Protein AF-A0A8J7YP37-F1 (afdb_monomer)

Structure (mmCIF, N/CA/C/O backbone):
data_AF-A0A8J7YP37-F1
#
_entry.id   AF-A0A8J7YP37-F1
#
loop_
_atom_site.group_PDB
_atom_site.id
_atom_site.type_symbol
_atom_site.label_atom_id
_atom_site.label_alt_id
_atom_site.label_comp_id
_atom_site.label_asym_id
_atom_site.label_entity_id
_atom_site.label_seq_id
_atom_site.pdbx_PDB_ins_code
_atom_site.Cartn_x
_atom_site.Cartn_y
_atom_site.Cartn_z
_atom_site.occupancy
_atom_site.B_iso_or_equiv
_atom_site.auth_seq_id
_atom_site.auth_comp_id
_atom_site.auth_asym_id
_atom_site.auth_atom_id
_atom_site.pdbx_PDB_model_num
ATOM 1 N N . MET A 1 1 ? -5.097 -38.355 -43.867 1.00 40.38 1 MET A N 1
ATOM 2 C CA . MET A 1 1 ? -4.083 -37.702 -43.015 1.00 40.38 1 MET A CA 1
ATOM 3 C C . MET A 1 1 ? -4.279 -36.206 -43.189 1.00 40.38 1 MET A C 1
ATOM 5 O O . MET A 1 1 ? -3.932 -35.726 -44.258 1.00 40.38 1 MET A O 1
ATOM 9 N N . PRO A 1 2 ? -4.957 -35.503 -42.269 1.00 38.12 2 PRO A N 1
ATOM 10 C CA . PRO A 1 2 ? -5.140 -34.066 -42.404 1.00 38.12 2 PRO A CA 1
ATOM 11 C C . PRO A 1 2 ? -3.909 -33.313 -41.881 1.00 38.12 2 PRO A C 1
ATOM 13 O O . PRO A 1 2 ? -3.323 -33.692 -40.864 1.00 38.12 2 PRO A O 1
ATOM 16 N N . GLU A 1 3 ? -3.530 -32.283 -42.634 1.00 42.56 3 GLU A N 1
ATOM 17 C CA . GLU A 1 3 ? -2.522 -31.267 -42.335 1.00 42.56 3 GLU A CA 1
ATOM 18 C C . GLU A 1 3 ? -2.688 -30.688 -40.927 1.00 42.56 3 GLU A C 1
ATOM 20 O O . GLU A 1 3 ? -3.779 -30.292 -40.516 1.00 42.56 3 GLU A O 1
ATOM 25 N N . LYS A 1 4 ? -1.572 -30.607 -40.196 1.00 43.44 4 LYS A N 1
ATOM 26 C CA . LYS A 1 4 ? -1.440 -29.744 -39.023 1.00 43.44 4 LYS A CA 1
ATOM 27 C C . LYS A 1 4 ? -1.516 -28.297 -39.508 1.00 43.44 4 LYS A C 1
ATOM 29 O O . LYS A 1 4 ? -0.536 -27.786 -40.038 1.00 43.44 4 LYS A O 1
ATOM 34 N N . SER A 1 5 ? -2.668 -27.663 -39.328 1.00 44.59 5 SER A N 1
ATOM 35 C CA . SER A 1 5 ? -2.806 -26.215 -39.435 1.00 44.59 5 SER A CA 1
ATOM 36 C C . SER A 1 5 ? -1.899 -25.549 -38.400 1.00 44.59 5 SER A C 1
ATOM 38 O O . SER A 1 5 ? -2.050 -25.792 -37.198 1.00 44.59 5 SER A O 1
ATOM 40 N N . GLU A 1 6 ? -0.962 -24.741 -38.889 1.00 43.62 6 GLU A N 1
ATOM 41 C CA . GLU A 1 6 ? -0.201 -23.746 -38.142 1.00 43.62 6 GLU A CA 1
ATOM 42 C C . GLU A 1 6 ? -1.158 -22.927 -37.272 1.00 43.62 6 GLU A C 1
ATOM 44 O O . GLU A 1 6 ? -1.958 -22.124 -37.747 1.00 43.62 6 GLU A O 1
ATOM 49 N N . VAL A 1 7 ? -1.114 -23.185 -35.968 1.00 45.78 7 VAL A N 1
ATOM 50 C CA . VAL A 1 7 ? -1.571 -22.216 -34.983 1.00 45.78 7 VAL A CA 1
ATOM 51 C C . VAL A 1 7 ? -0.427 -21.221 -34.889 1.00 45.78 7 VAL A C 1
ATOM 53 O O . VAL A 1 7 ? 0.568 -21.497 -34.219 1.00 45.78 7 VAL A O 1
ATOM 56 N N . ASP A 1 8 ? -0.554 -20.106 -35.606 1.00 39.69 8 ASP A N 1
ATOM 57 C CA . ASP A 1 8 ? 0.252 -18.903 -35.410 1.00 39.69 8 ASP A CA 1
ATOM 58 C C . ASP A 1 8 ? 0.070 -18.433 -33.961 1.00 39.69 8 ASP A C 1
ATOM 60 O O . ASP A 1 8 ? -0.761 -17.583 -33.630 1.00 39.69 8 ASP A O 1
ATOM 64 N N . ALA A 1 9 ? 0.834 -19.037 -33.053 1.00 43.50 9 ALA A N 1
ATOM 65 C CA . ALA A 1 9 ? 1.091 -18.478 -31.746 1.00 43.50 9 ALA A CA 1
ATOM 66 C C . ALA A 1 9 ? 1.890 -17.205 -32.007 1.00 43.50 9 ALA A C 1
ATOM 68 O O . ALA A 1 9 ? 3.092 -17.247 -32.259 1.00 43.50 9 ALA A O 1
ATOM 69 N N . ASN A 1 10 ? 1.182 -16.082 -32.024 1.00 46.03 10 ASN A N 1
ATOM 70 C CA . ASN A 1 10 ? 1.732 -14.744 -32.124 1.00 46.03 10 ASN A CA 1
ATOM 71 C C . ASN A 1 10 ? 2.693 -14.550 -30.933 1.00 46.03 10 ASN A C 1
ATOM 73 O O . ASN A 1 10 ? 2.280 -14.136 -29.851 1.00 46.03 10 ASN A O 1
ATOM 77 N N . MET A 1 11 ? 3.954 -14.970 -31.090 1.00 52.75 11 MET A N 1
ATOM 78 C CA . MET A 1 11 ? 5.014 -14.821 -30.099 1.00 52.75 11 MET A CA 1
ATOM 79 C C . MET A 1 11 ? 5.288 -13.328 -29.984 1.00 52.75 11 MET A C 1
ATOM 81 O O . MET A 1 11 ? 6.038 -12.747 -30.769 1.00 52.75 11 MET A O 1
ATOM 85 N N . THR A 1 12 ? 4.628 -12.682 -29.029 1.00 64.12 12 THR A N 1
ATOM 86 C CA . THR A 1 12 ? 4.884 -11.288 -28.698 1.00 64.12 12 THR A CA 1
ATOM 87 C C . THR A 1 12 ? 6.309 -11.200 -28.170 1.00 64.12 12 THR A C 1
ATOM 89 O O . THR A 1 12 ? 6.586 -11.556 -27.028 1.00 64.12 12 THR A O 1
ATOM 92 N N . VAL A 1 13 ? 7.234 -10.761 -29.025 1.00 79.19 13 VAL A N 1
ATOM 93 C CA . VAL A 1 13 ? 8.631 -10.555 -28.642 1.00 79.19 13 VAL A CA 1
ATOM 94 C C . VAL A 1 13 ? 8.679 -9.424 -27.618 1.00 79.19 13 VAL A C 1
ATOM 96 O O . VAL A 1 13 ? 8.460 -8.255 -27.946 1.00 79.19 13 VAL A O 1
ATOM 99 N N . VAL A 1 14 ? 8.948 -9.778 -26.364 1.00 85.88 14 VAL A N 1
ATOM 100 C CA . VAL A 1 14 ? 9.129 -8.824 -25.268 1.00 85.88 14 VAL A CA 1
ATOM 101 C C . VAL A 1 14 ? 10.469 -8.108 -25.469 1.00 85.88 14 VAL A C 1
ATOM 103 O O . VAL A 1 14 ? 11.480 -8.745 -25.750 1.00 85.88 14 VAL A O 1
ATOM 106 N N . LYS A 1 15 ? 10.503 -6.778 -25.342 1.00 90.50 15 LYS A N 1
ATOM 107 C CA . LYS A 1 15 ? 11.731 -5.966 -25.488 1.00 90.50 15 LYS A CA 1
ATOM 108 C C . LYS A 1 15 ? 12.161 -5.384 -24.137 1.00 90.50 15 LYS A C 1
ATOM 110 O O . LYS A 1 15 ? 11.285 -5.030 -23.346 1.00 90.50 15 LYS A O 1
ATOM 115 N N . CYS A 1 16 ? 13.467 -5.245 -23.858 1.00 90.75 16 CYS A N 1
ATOM 116 C CA . CYS A 1 16 ? 13.913 -4.494 -22.664 1.00 90.75 16 CYS A CA 1
ATOM 117 C C . CYS A 1 16 ? 13.532 -3.012 -22.836 1.00 90.75 16 CYS A C 1
ATOM 119 O O . CYS A 1 16 ? 13.822 -2.426 -23.878 1.00 90.75 16 CYS A O 1
ATOM 121 N N . PRO A 1 17 ? 12.943 -2.374 -21.815 1.00 91.00 17 PRO A N 1
ATOM 122 C CA . PRO A 1 17 ? 12.536 -0.969 -21.876 1.00 91.00 17 PRO A CA 1
ATOM 123 C C . PRO A 1 17 ? 13.714 0.022 -21.858 1.00 91.00 17 PRO A C 1
ATOM 125 O O . PRO A 1 17 ? 13.503 1.209 -22.066 1.00 91.00 17 PRO A O 1
ATOM 128 N N . SER A 1 18 ? 14.937 -0.446 -21.581 1.00 92.38 18 SER A N 1
ATOM 129 C CA . SER A 1 18 ? 16.150 0.385 -21.527 1.00 92.38 18 SER A CA 1
ATOM 130 C C . SER A 1 18 ? 16.962 0.351 -22.830 1.00 92.38 18 SER A C 1
ATOM 132 O O . SER A 1 18 ? 17.349 1.397 -23.335 1.00 92.38 18 SER A O 1
ATOM 134 N N . CYS A 1 19 ? 17.213 -0.839 -23.396 1.00 93.00 19 CYS A N 1
ATOM 135 C CA . CYS A 1 19 ? 18.061 -1.008 -24.590 1.00 93.00 19 CYS A CA 1
ATOM 136 C C . CYS A 1 19 ? 17.328 -1.559 -25.823 1.00 93.00 19 CYS A C 1
ATOM 138 O O . CYS A 1 19 ? 17.969 -1.824 -26.835 1.00 93.00 19 CYS A O 1
ATOM 140 N N . GLU A 1 20 ? 16.018 -1.799 -25.724 1.00 91.94 20 GLU A N 1
ATOM 141 C CA . GLU A 1 20 ? 15.153 -2.346 -26.784 1.00 91.94 20 GLU A CA 1
ATOM 142 C C . GLU A 1 20 ? 15.505 -3.753 -27.293 1.00 91.94 20 GLU A C 1
ATOM 144 O O . GLU A 1 20 ? 14.821 -4.279 -28.176 1.00 91.94 20 GLU A O 1
ATOM 149 N N . ALA A 1 21 ? 16.519 -4.402 -26.717 1.00 90.69 21 ALA A N 1
ATOM 150 C CA . ALA A 1 21 ? 16.927 -5.731 -27.136 1.00 90.69 21 ALA A CA 1
ATOM 151 C C . ALA A 1 21 ? 15.793 -6.758 -26.926 1.00 90.69 21 ALA A C 1
ATOM 153 O O . ALA A 1 21 ? 15.151 -6.751 -25.862 1.00 90.69 21 ALA A O 1
ATOM 154 N N . PRO A 1 22 ? 15.546 -7.650 -27.903 1.00 89.56 22 PRO A N 1
ATOM 155 C CA . PRO A 1 22 ? 14.525 -8.685 -27.794 1.00 89.56 22 PRO A CA 1
ATOM 156 C C . PRO A 1 22 ? 14.891 -9.682 -26.692 1.00 89.56 22 PRO A C 1
ATOM 158 O O . PRO A 1 22 ? 16.059 -10.014 -26.506 1.00 89.56 22 PRO A O 1
ATOM 161 N N . GLN A 1 23 ? 13.891 -10.139 -25.947 1.00 86.50 23 GLN A N 1
ATOM 162 C CA . GLN A 1 23 ? 14.033 -11.105 -24.863 1.00 86.50 23 GLN A CA 1
ATOM 163 C C . GLN A 1 23 ? 13.304 -12.388 -25.269 1.00 86.50 23 GLN A C 1
ATOM 165 O O . GLN A 1 23 ? 12.141 -12.339 -25.667 1.00 86.50 23 GLN A O 1
ATOM 170 N N . ASN A 1 24 ? 14.005 -13.520 -25.194 1.00 72.00 24 ASN A N 1
ATOM 171 C CA . ASN A 1 24 ? 13.504 -14.836 -25.613 1.00 72.00 24 ASN A CA 1
ATOM 172 C C . ASN A 1 24 ? 12.870 -15.634 -24.463 1.00 72.00 24 ASN A C 1
ATOM 174 O O . ASN A 1 24 ? 12.588 -16.819 -24.621 1.00 72.00 24 ASN A O 1
ATOM 178 N N . ASP A 1 25 ? 12.667 -15.000 -23.310 1.00 66.00 25 ASP A N 1
ATOM 179 C CA . ASP A 1 25 ? 12.259 -15.700 -22.098 1.00 66.00 25 ASP A CA 1
ATOM 180 C C . ASP A 1 25 ? 10.769 -16.061 -22.119 1.00 66.00 25 ASP A C 1
ATOM 182 O O . ASP A 1 25 ? 9.918 -15.241 -22.494 1.00 66.00 25 ASP A O 1
ATOM 186 N N . GLU A 1 26 ? 10.465 -17.278 -21.650 1.00 63.28 26 GLU A N 1
ATOM 187 C CA . GLU A 1 26 ? 9.102 -17.744 -21.384 1.00 63.28 26 GLU A CA 1
ATOM 188 C C . GLU A 1 26 ? 8.333 -16.711 -20.553 1.00 63.28 26 GLU A C 1
ATOM 190 O O . GLU A 1 26 ? 8.887 -16.025 -19.690 1.00 63.28 26 GLU A O 1
ATOM 195 N N . ILE A 1 27 ? 7.035 -16.558 -20.842 1.00 61.88 27 ILE A N 1
ATOM 196 C CA . ILE A 1 27 ? 6.262 -15.424 -20.322 1.00 61.88 27 ILE A CA 1
ATOM 197 C C . ILE A 1 27 ? 6.052 -15.491 -18.790 1.00 61.88 27 ILE A C 1
ATOM 199 O O . ILE A 1 27 ? 5.655 -14.502 -18.179 1.00 61.88 27 ILE A O 1
ATOM 203 N N . ASP A 1 28 ? 6.400 -16.621 -18.175 1.00 56.88 28 ASP A N 1
ATOM 204 C CA . ASP A 1 28 ? 5.963 -17.059 -16.848 1.00 56.88 28 ASP A CA 1
ATOM 205 C C . ASP A 1 28 ? 6.782 -16.511 -15.662 1.00 56.88 28 ASP A C 1
ATOM 207 O O . ASP A 1 28 ? 6.500 -16.832 -14.511 1.00 56.88 28 ASP A O 1
ATOM 211 N N . THR A 1 29 ? 7.805 -15.679 -15.903 1.00 61.22 29 THR A N 1
ATOM 212 C CA . THR A 1 29 ? 8.553 -15.021 -14.818 1.00 61.22 29 THR A CA 1
ATOM 213 C C . THR A 1 29 ? 8.117 -13.572 -14.605 1.00 61.22 29 THR A C 1
ATOM 215 O O . THR A 1 29 ? 8.193 -12.720 -15.497 1.00 61.22 29 THR A O 1
ATOM 218 N N . ASP A 1 30 ? 7.699 -13.301 -13.366 1.00 77.12 30 ASP A N 1
ATOM 219 C CA . ASP A 1 30 ? 7.267 -11.997 -12.855 1.00 77.12 30 ASP A CA 1
ATOM 220 C C . ASP A 1 30 ? 8.352 -10.915 -13.009 1.00 77.12 30 ASP A C 1
ATOM 222 O O . ASP A 1 30 ? 8.093 -9.807 -13.481 1.00 77.12 30 ASP A O 1
ATOM 226 N N . TRP A 1 31 ? 9.596 -11.244 -12.651 1.00 88.12 31 TRP A N 1
ATOM 227 C CA . TRP A 1 31 ? 10.747 -10.346 -12.749 1.00 88.12 31 TRP A CA 1
ATOM 228 C C . TRP A 1 31 ? 11.710 -10.825 -13.823 1.00 88.12 31 TRP A C 1
ATOM 230 O O . TRP A 1 31 ? 12.139 -11.978 -13.795 1.00 88.12 31 TRP A O 1
ATOM 240 N N . ARG A 1 32 ? 12.120 -9.918 -14.708 1.00 88.75 32 ARG A N 1
ATOM 241 C CA . ARG A 1 32 ? 13.054 -10.221 -15.792 1.00 88.75 32 ARG A CA 1
ATOM 242 C C . ARG A 1 32 ? 14.286 -9.355 -15.720 1.00 88.75 32 ARG A C 1
ATOM 244 O O . ARG A 1 32 ? 14.220 -8.210 -15.281 1.00 88.75 32 ARG A O 1
ATOM 251 N N . GLU A 1 33 ? 15.389 -9.902 -16.200 1.00 90.69 33 GLU A N 1
ATOM 252 C CA . GLU A 1 33 ? 16.646 -9.193 -16.362 1.00 90.69 33 GLU A CA 1
ATOM 253 C C . GLU A 1 33 ? 17.076 -9.271 -17.822 1.00 90.69 33 GLU A C 1
ATOM 255 O O . GLU A 1 33 ? 17.142 -10.349 -18.409 1.00 90.69 33 GLU A O 1
ATOM 260 N N . CYS A 1 34 ? 17.389 -8.125 -18.418 1.00 90.56 34 CYS A N 1
ATOM 261 C CA . CYS A 1 34 ? 17.900 -8.101 -19.777 1.00 90.56 34 CYS A CA 1
ATOM 262 C C . CYS A 1 34 ? 19.333 -8.631 -19.836 1.00 90.56 34 CYS A C 1
ATOM 264 O O . CYS A 1 34 ? 20.237 -8.030 -19.265 1.00 90.56 34 CYS A O 1
ATOM 266 N N . GLN A 1 35 ? 19.569 -9.662 -20.644 1.00 90.06 35 GLN A N 1
ATOM 267 C CA . GLN A 1 35 ? 20.904 -10.247 -20.839 1.00 90.06 35 GLN A CA 1
ATOM 268 C C . GLN A 1 35 ? 21.925 -9.295 -21.495 1.00 90.06 35 GLN A C 1
ATOM 270 O O . GLN A 1 35 ? 23.117 -9.579 -21.502 1.00 90.06 35 GLN A O 1
ATOM 275 N N . HIS A 1 36 ? 21.474 -8.175 -22.074 1.00 91.50 36 HIS A N 1
ATOM 276 C CA . HIS A 1 36 ? 22.351 -7.217 -22.755 1.00 91.50 36 HIS A CA 1
ATOM 277 C C . HIS A 1 36 ? 22.794 -6.052 -21.870 1.00 91.50 36 HIS A C 1
ATOM 279 O O . HIS A 1 36 ? 23.950 -5.648 -21.926 1.00 91.50 36 HIS A O 1
ATOM 285 N N . CYS A 1 37 ? 21.874 -5.465 -21.101 1.00 92.12 37 CYS A N 1
ATOM 286 C CA . CYS A 1 37 ? 22.157 -4.280 -20.284 1.00 92.12 37 CYS A CA 1
ATOM 287 C C . CYS A 1 37 ? 21.882 -4.482 -18.790 1.00 92.12 37 CYS A C 1
ATOM 289 O O . CYS A 1 37 ? 21.978 -3.522 -18.031 1.00 92.12 37 CYS A O 1
ATOM 291 N N . HIS A 1 38 ? 21.510 -5.698 -18.378 1.00 90.75 38 HIS A N 1
ATOM 292 C CA . HIS A 1 38 ? 21.194 -6.069 -16.996 1.00 90.75 38 HIS A CA 1
ATOM 293 C C . HIS A 1 38 ? 20.061 -5.231 -16.367 1.00 90.75 38 HIS A C 1
ATOM 295 O O . HIS A 1 38 ? 19.931 -5.137 -15.148 1.00 90.75 38 HIS A O 1
ATOM 301 N N . CYS A 1 39 ? 19.208 -4.620 -17.209 1.00 91.88 39 CYS A N 1
ATOM 302 C CA . CYS A 1 39 ? 18.004 -3.902 -16.784 1.00 91.88 39 CYS A CA 1
ATOM 303 C C . CYS A 1 39 ? 17.041 -4.894 -16.117 1.00 91.88 39 CYS A C 1
ATOM 305 O O . CYS A 1 39 ? 16.679 -5.885 -16.750 1.00 91.88 39 CYS A O 1
ATOM 307 N N . VAL A 1 40 ? 16.591 -4.633 -14.885 1.00 92.38 40 VAL A N 1
ATOM 308 C CA . VAL A 1 40 ? 15.471 -5.384 -14.298 1.00 92.38 40 VAL A CA 1
ATOM 309 C C . VAL A 1 40 ? 14.163 -4.732 -14.736 1.00 92.38 40 VAL A C 1
ATOM 311 O O . VAL A 1 40 ? 14.002 -3.514 -14.635 1.00 92.38 40 VAL A O 1
ATOM 314 N N . PHE A 1 41 ? 13.229 -5.525 -15.250 1.00 92.19 41 PHE A N 1
ATOM 315 C CA . PHE A 1 41 ? 11.941 -5.048 -15.744 1.00 92.19 41 PHE A CA 1
ATOM 316 C C . PHE A 1 41 ? 10.830 -6.081 -15.515 1.00 92.19 41 PHE A C 1
ATOM 318 O O . PHE A 1 41 ? 11.088 -7.250 -15.228 1.00 92.19 41 PHE A O 1
ATOM 325 N N . ILE A 1 42 ? 9.583 -5.630 -15.630 1.00 89.81 42 ILE A N 1
ATOM 326 C CA . ILE A 1 42 ? 8.376 -6.460 -15.525 1.00 89.81 42 ILE A CA 1
ATOM 327 C C . ILE A 1 42 ? 7.581 -6.315 -16.822 1.00 89.81 42 ILE A C 1
ATOM 329 O O . ILE A 1 42 ? 7.529 -5.224 -17.394 1.00 89.81 42 ILE A O 1
ATOM 333 N N . TYR A 1 43 ? 6.958 -7.401 -17.278 1.00 87.19 43 TYR A N 1
ATOM 334 C CA . TYR A 1 43 ? 5.967 -7.357 -18.349 1.00 87.19 43 TYR A CA 1
ATOM 335 C C . TYR A 1 43 ? 4.561 -7.320 -17.746 1.00 87.19 43 TYR A C 1
ATOM 337 O O . TYR A 1 43 ? 4.157 -8.245 -17.049 1.00 87.19 43 TYR A O 1
ATOM 345 N N . ASP A 1 44 ? 3.810 -6.254 -18.009 1.00 79.38 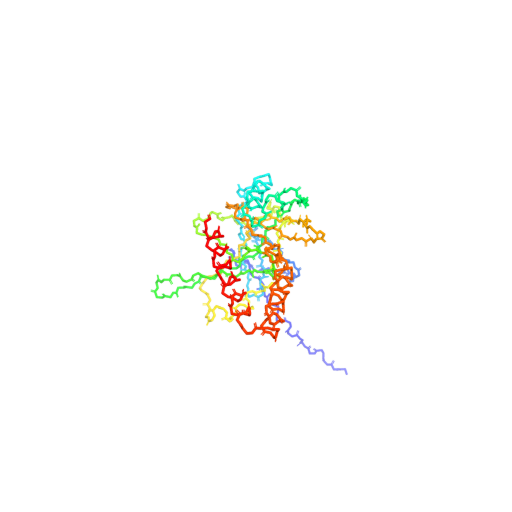44 ASP A N 1
ATOM 346 C CA . ASP A 1 44 ? 2.492 -6.018 -17.399 1.00 79.38 44 ASP A CA 1
ATOM 347 C C . ASP A 1 44 ? 1.310 -6.317 -18.342 1.00 79.38 44 ASP A C 1
ATOM 349 O O . ASP A 1 44 ? 0.211 -5.781 -18.190 1.00 79.38 44 ASP A O 1
ATOM 353 N N . GLY A 1 45 ? 1.543 -7.137 -19.370 1.00 78.38 45 GLY A N 1
ATOM 354 C CA . GLY A 1 45 ? 0.547 -7.496 -20.385 1.00 78.38 45 GLY A CA 1
ATOM 355 C C . GLY A 1 45 ? 0.354 -6.452 -21.489 1.00 78.38 45 GLY A C 1
ATOM 356 O O . GLY A 1 45 ? -0.109 -6.797 -22.571 1.00 78.38 45 GLY A O 1
ATOM 357 N N . VAL A 1 46 ? 0.729 -5.191 -21.260 1.00 79.69 46 VAL A N 1
ATOM 358 C CA . VAL A 1 46 ? 0.682 -4.131 -22.284 1.00 79.69 46 VAL A CA 1
ATOM 359 C C . VAL A 1 46 ? 2.091 -3.806 -22.782 1.00 79.69 46 VAL A C 1
ATOM 361 O O . VAL A 1 46 ? 2.275 -3.439 -23.937 1.00 79.69 46 VAL A O 1
ATOM 364 N N . GLY A 1 47 ? 3.108 -3.930 -21.930 1.00 84.38 47 GLY A N 1
ATOM 365 C CA . GLY A 1 47 ? 4.500 -3.764 -22.331 1.00 84.38 47 GLY A CA 1
ATOM 366 C C . GLY A 1 47 ? 5.478 -4.025 -21.194 1.00 84.38 47 GLY A C 1
ATOM 367 O O . GLY A 1 47 ? 5.092 -4.368 -20.078 1.00 84.38 47 GLY A O 1
ATOM 368 N N . SER A 1 48 ? 6.761 -3.850 -21.490 1.00 88.62 48 SER A N 1
ATOM 369 C CA . SER A 1 48 ? 7.818 -3.921 -20.485 1.00 88.62 48 SER A CA 1
ATOM 370 C C . SER A 1 48 ? 7.967 -2.582 -19.769 1.00 88.62 48 SER A C 1
ATOM 372 O O . SER A 1 48 ? 8.030 -1.537 -20.417 1.00 88.62 48 SER A O 1
ATOM 374 N N . VAL A 1 49 ? 8.075 -2.603 -18.443 1.00 90.50 49 VAL A N 1
ATOM 375 C CA . VAL A 1 49 ? 8.274 -1.406 -17.613 1.00 90.50 49 VAL A CA 1
ATOM 376 C C . VAL A 1 49 ? 9.417 -1.622 -16.629 1.00 90.50 49 VAL A C 1
ATOM 378 O O . VAL A 1 49 ? 9.566 -2.712 -16.081 1.00 90.50 49 VAL A O 1
ATOM 381 N N . ILE A 1 50 ? 10.222 -0.581 -16.392 1.00 93.25 50 ILE A N 1
ATOM 382 C CA . ILE A 1 50 ? 11.227 -0.592 -15.321 1.00 93.25 50 ILE A CA 1
ATOM 383 C C . ILE A 1 50 ? 10.499 -0.289 -14.005 1.00 93.25 50 ILE A C 1
ATOM 385 O O . ILE A 1 50 ? 9.908 0.789 -13.881 1.00 93.25 50 ILE A O 1
ATOM 389 N N . PRO A 1 51 ? 10.495 -1.216 -13.036 1.00 93.88 51 PRO A N 1
ATOM 390 C CA . PRO A 1 51 ? 9.915 -0.967 -11.732 1.00 93.88 51 PRO A CA 1
ATOM 391 C C . PRO A 1 51 ? 10.829 -0.079 -10.887 1.00 93.88 51 PRO A C 1
ATOM 393 O O . PRO A 1 51 ? 12.046 -0.268 -10.820 1.00 93.88 51 PRO A O 1
ATOM 396 N N . TYR A 1 52 ? 10.212 0.865 -10.191 1.00 94.38 52 TYR A N 1
ATOM 397 C CA . TYR A 1 52 ? 10.856 1.714 -9.198 1.00 94.38 52 TYR A CA 1
ATOM 398 C C . TYR A 1 52 ? 10.302 1.407 -7.817 1.00 94.38 52 TYR A C 1
ATOM 400 O O . TYR A 1 52 ? 9.208 0.866 -7.688 1.00 94.38 52 TYR A O 1
ATOM 408 N N . TYR A 1 53 ? 11.018 1.788 -6.771 1.00 94.25 53 TYR A N 1
ATOM 409 C CA . TYR A 1 53 ? 10.532 1.709 -5.405 1.00 94.25 53 TYR A CA 1
ATOM 410 C C . TYR A 1 53 ? 10.927 2.947 -4.611 1.00 94.25 53 TYR A C 1
ATOM 412 O O . TYR A 1 53 ? 11.897 3.642 -4.928 1.00 94.25 53 TYR A O 1
ATOM 420 N N . LYS A 1 54 ? 10.141 3.228 -3.574 1.00 92.75 54 LYS A N 1
ATOM 421 C CA . LYS A 1 54 ? 10.453 4.249 -2.575 1.00 92.75 54 LYS A CA 1
ATOM 422 C C . LYS A 1 54 ? 10.995 3.559 -1.332 1.00 92.75 54 LYS A C 1
ATOM 424 O O . LYS A 1 54 ? 10.417 2.580 -0.881 1.00 92.75 54 LYS A O 1
ATOM 429 N N . GLU A 1 55 ? 12.099 4.034 -0.777 1.00 92.25 55 GLU A N 1
ATOM 430 C CA . GLU A 1 55 ? 12.647 3.436 0.443 1.00 92.25 55 GLU A CA 1
ATOM 431 C C . GLU A 1 55 ? 11.729 3.664 1.647 1.00 92.25 55 GLU A C 1
ATOM 433 O O . GLU A 1 55 ? 11.055 4.693 1.747 1.00 92.25 55 GLU A O 1
ATOM 438 N N . ALA A 1 56 ? 11.691 2.685 2.553 1.00 92.69 56 ALA A N 1
ATOM 439 C CA . ALA A 1 56 ? 11.040 2.859 3.842 1.00 92.69 56 ALA A CA 1
ATOM 440 C C . ALA A 1 56 ? 11.856 3.871 4.657 1.00 92.69 56 ALA A C 1
ATOM 442 O O . ALA A 1 56 ? 13.039 3.656 4.910 1.00 92.69 56 ALA A O 1
ATOM 443 N N . GLY A 1 57 ? 11.229 4.985 5.031 1.00 92.06 57 GLY A N 1
ATOM 444 C CA . GLY A 1 57 ? 11.844 6.013 5.871 1.00 92.06 57 GLY A CA 1
ATOM 445 C C . GLY A 1 57 ? 11.719 5.722 7.366 1.00 92.06 57 GLY A C 1
ATOM 446 O O . GLY A 1 57 ? 12.398 6.357 8.164 1.00 92.06 57 GLY A O 1
ATOM 447 N N . LEU A 1 58 ? 10.852 4.777 7.740 1.00 94.50 58 LEU A N 1
ATOM 448 C CA . LEU A 1 58 ? 10.560 4.411 9.122 1.00 94.50 58 LEU A CA 1
ATOM 449 C C . LEU A 1 58 ? 11.008 2.989 9.438 1.00 94.50 58 LEU A C 1
ATOM 451 O O . LEU A 1 58 ? 10.764 2.064 8.655 1.00 94.50 58 LEU A O 1
ATOM 455 N N . SER A 1 59 ? 11.588 2.820 10.625 1.00 96.75 59 SER A N 1
ATOM 456 C CA . SER A 1 59 ? 11.861 1.505 11.200 1.00 96.75 59 SER A CA 1
ATOM 457 C C . SER A 1 59 ? 10.575 0.821 11.692 1.00 96.75 59 SER A C 1
ATOM 459 O O . SER A 1 59 ? 9.519 1.449 11.803 1.00 96.75 59 SER A O 1
ATOM 461 N N . GLU A 1 60 ? 10.664 -0.475 12.009 1.00 96.06 60 GLU A N 1
ATOM 462 C CA . GLU A 1 60 ? 9.566 -1.216 12.649 1.00 96.06 60 GLU A CA 1
ATOM 463 C C . GLU A 1 60 ? 9.161 -0.566 13.986 1.00 96.06 60 GLU A C 1
ATOM 465 O O . GLU A 1 60 ? 7.975 -0.413 14.270 1.00 96.06 60 GLU A O 1
ATOM 470 N N . GLU A 1 61 ? 10.134 -0.106 14.778 1.00 95.62 61 GLU A N 1
ATOM 471 C CA . GLU A 1 61 ? 9.898 0.550 16.070 1.00 95.62 61 GLU A CA 1
ATOM 472 C C . GLU A 1 61 ? 9.159 1.887 15.908 1.00 95.62 61 GLU A C 1
ATOM 474 O O . GLU A 1 61 ? 8.186 2.155 16.621 1.00 95.62 61 GLU A O 1
ATOM 479 N N . ASP A 1 62 ? 9.561 2.699 14.926 1.00 96.50 62 ASP A N 1
ATOM 480 C CA . ASP A 1 62 ? 8.901 3.973 14.625 1.00 96.50 62 ASP A CA 1
ATOM 481 C C . ASP A 1 62 ? 7.461 3.756 14.150 1.00 96.50 62 ASP A C 1
ATOM 483 O O . ASP A 1 62 ? 6.540 4.464 14.567 1.00 96.50 62 ASP A O 1
ATOM 487 N N . ALA A 1 63 ? 7.247 2.746 13.303 1.00 95.62 63 ALA A N 1
ATOM 488 C CA . ALA A 1 63 ? 5.922 2.394 12.812 1.00 95.62 63 ALA A CA 1
ATOM 489 C C . ALA A 1 63 ? 5.015 1.880 13.944 1.00 95.62 63 ALA A C 1
ATOM 491 O O . ALA A 1 63 ? 3.849 2.277 14.021 1.00 95.62 63 ALA A O 1
ATOM 492 N N . MET A 1 64 ? 5.543 1.072 14.871 1.00 94.31 64 MET A N 1
ATOM 493 C CA . MET A 1 64 ? 4.818 0.658 16.078 1.00 94.31 64 MET A CA 1
ATOM 494 C C . MET A 1 64 ? 4.465 1.850 16.973 1.00 94.31 64 MET A C 1
ATOM 496 O O . MET A 1 64 ? 3.332 1.955 17.450 1.00 94.31 64 MET A O 1
ATOM 500 N N . SER A 1 65 ? 5.395 2.786 17.167 1.00 93.69 65 SER A N 1
ATOM 501 C CA . SER A 1 65 ? 5.146 4.018 17.923 1.00 93.69 65 SER A CA 1
ATOM 502 C C . SER A 1 65 ? 4.018 4.847 17.296 1.00 93.69 65 SER A C 1
ATOM 504 O O . SER A 1 65 ? 3.084 5.262 17.992 1.00 93.69 65 SER A O 1
ATOM 506 N N . ALA A 1 66 ? 4.023 5.001 15.967 1.00 93.75 66 ALA A N 1
ATOM 507 C CA . ALA A 1 66 ? 2.957 5.681 15.235 1.00 93.75 66 ALA A CA 1
ATOM 508 C C . ALA A 1 66 ? 1.586 5.018 15.461 1.00 93.75 66 ALA A C 1
ATOM 510 O O . ALA A 1 66 ? 0.590 5.715 15.676 1.00 93.75 66 ALA A O 1
ATOM 511 N N . ILE A 1 67 ? 1.527 3.680 15.492 1.00 91.94 67 ILE A N 1
ATOM 512 C CA . ILE A 1 67 ? 0.296 2.940 15.803 1.00 91.94 67 ILE A CA 1
ATOM 513 C C . ILE A 1 67 ? -0.184 3.236 17.226 1.00 91.94 67 ILE A C 1
ATOM 515 O O . ILE A 1 67 ? -1.379 3.456 17.414 1.00 91.94 67 ILE A O 1
ATOM 519 N N . HIS A 1 68 ? 0.698 3.287 18.226 1.00 89.62 68 HIS A N 1
ATOM 520 C CA . HIS A 1 68 ? 0.305 3.612 19.603 1.00 89.62 68 HIS A CA 1
ATOM 521 C C . HIS A 1 68 ? -0.255 5.035 19.741 1.00 89.62 68 HIS A C 1
ATOM 523 O O . HIS A 1 68 ? -1.254 5.250 20.443 1.00 89.62 68 HIS A O 1
ATOM 529 N N . VAL A 1 69 ? 0.348 6.003 19.045 1.00 89.62 69 VAL A N 1
ATOM 530 C CA . VAL A 1 69 ? -0.150 7.386 18.989 1.00 89.62 69 VAL A CA 1
ATOM 531 C C . VAL A 1 69 ? -1.530 7.426 18.334 1.00 89.62 69 VAL A C 1
ATOM 533 O O . VAL A 1 69 ? -2.465 7.995 18.900 1.00 89.62 69 VAL A O 1
ATOM 536 N N . TRP A 1 70 ? -1.685 6.765 17.185 1.00 88.75 70 TRP A N 1
ATOM 537 C CA . TRP A 1 70 ? -2.968 6.646 16.495 1.00 88.75 70 TRP A CA 1
ATOM 538 C C . TRP A 1 70 ? -4.034 5.987 17.383 1.00 88.75 70 TRP A C 1
ATOM 540 O O . TRP A 1 70 ? -5.109 6.554 17.571 1.00 88.75 70 TRP A O 1
ATOM 550 N N . ALA A 1 71 ? -3.715 4.850 18.004 1.00 85.38 71 ALA A N 1
ATOM 551 C CA . ALA A 1 71 ? -4.597 4.085 18.885 1.00 85.38 71 ALA A CA 1
ATOM 552 C C . ALA A 1 71 ? -5.112 4.916 20.071 1.00 85.38 71 ALA A C 1
ATOM 554 O O . ALA A 1 71 ? -6.273 4.794 20.468 1.00 85.38 71 ALA A O 1
ATOM 555 N N . SER A 1 72 ? -4.270 5.799 20.611 1.00 82.38 72 SER A N 1
ATOM 556 C CA . SER A 1 72 ? -4.637 6.711 21.699 1.00 82.38 72 SER A CA 1
ATOM 557 C C . SER A 1 72 ? -5.628 7.797 21.262 1.00 82.38 72 SER A C 1
ATOM 559 O O . SER A 1 72 ? -6.410 8.275 22.088 1.00 82.38 72 SER A O 1
ATOM 561 N N . GLY A 1 73 ? -5.613 8.172 19.979 1.00 81.94 73 GLY A N 1
ATOM 562 C CA . GLY A 1 73 ? -6.502 9.173 19.384 1.00 81.94 73 GLY A CA 1
ATOM 563 C C . GLY A 1 73 ? -7.883 8.647 18.977 1.00 81.94 73 GLY A C 1
ATOM 564 O O . GLY A 1 73 ? -8.802 9.445 18.793 1.00 81.94 73 GLY A O 1
ATOM 565 N N . VAL A 1 74 ? -8.063 7.326 18.865 1.00 80.00 74 VAL A N 1
ATOM 566 C CA . VAL A 1 74 ? -9.356 6.716 18.507 1.00 80.00 74 VAL A CA 1
ATOM 567 C C . VAL A 1 74 ? -10.373 6.899 19.643 1.00 80.00 74 VAL A C 1
ATOM 569 O O . VAL A 1 74 ? -10.035 6.954 20.828 1.00 80.00 74 VAL A O 1
ATOM 572 N N . LYS A 1 75 ? -11.667 6.984 19.316 1.00 67.75 75 LYS A N 1
ATOM 573 C CA . LYS A 1 75 ? -12.742 7.087 20.314 1.00 67.75 75 LYS A CA 1
ATOM 574 C C . LYS A 1 75 ? -12.769 5.848 21.223 1.00 67.75 75 LYS A C 1
ATOM 576 O O . LYS A 1 75 ? -13.037 4.744 20.770 1.00 67.75 75 LYS A O 1
ATOM 581 N N . GLY A 1 76 ? -12.534 6.037 22.525 1.00 68.31 76 GLY A N 1
ATOM 582 C CA . GLY A 1 76 ? -12.317 4.921 23.464 1.00 68.31 76 GLY A CA 1
ATOM 583 C C . GLY A 1 76 ? -10.853 4.459 23.550 1.00 68.31 76 GLY A C 1
ATOM 584 O O . GLY A 1 76 ? -10.568 3.432 24.163 1.00 68.31 76 GLY A O 1
ATOM 585 N N . GLY A 1 77 ? -9.926 5.248 22.999 1.00 68.56 77 GLY A N 1
ATOM 586 C CA . GLY A 1 77 ? -8.505 4.945 22.821 1.00 68.56 77 GLY A CA 1
ATOM 587 C C . GLY A 1 77 ? -7.764 4.497 24.078 1.00 68.56 77 GLY A C 1
ATOM 588 O O . GLY A 1 77 ? -6.863 3.674 23.990 1.00 68.56 77 GLY A O 1
ATOM 589 N N . ARG A 1 78 ? -8.176 4.940 25.276 1.00 69.31 78 ARG A N 1
ATOM 590 C CA . ARG A 1 78 ? -7.568 4.461 26.534 1.00 69.31 78 ARG A CA 1
ATOM 591 C C . ARG A 1 78 ? -7.845 2.987 26.832 1.00 69.31 78 ARG A C 1
ATOM 593 O O . ARG A 1 78 ? -6.989 2.336 27.415 1.00 69.31 78 ARG A O 1
ATOM 600 N N . GLU A 1 79 ? -9.030 2.476 26.501 1.00 74.25 79 GLU A N 1
ATOM 601 C CA . GLU A 1 79 ? -9.354 1.050 26.665 1.00 74.25 79 GLU A CA 1
ATOM 602 C C . GLU A 1 79 ? -8.739 0.241 25.522 1.00 74.25 79 GLU A C 1
ATOM 604 O O . GLU A 1 79 ? -8.139 -0.806 25.751 1.00 74.25 79 GLU A O 1
ATOM 609 N N . PHE A 1 80 ? -8.821 0.784 24.306 1.00 76.75 80 PHE A N 1
ATOM 610 C CA . PHE A 1 80 ? -8.234 0.201 23.107 1.00 76.75 80 PHE A CA 1
ATOM 611 C C . PHE A 1 80 ? -6.727 -0.012 23.248 1.00 76.75 80 PHE A C 1
ATOM 613 O O . PHE A 1 80 ? -6.251 -1.136 23.155 1.00 76.75 80 PHE A O 1
ATOM 620 N N . SER A 1 81 ? -5.987 1.039 23.599 1.00 76.56 81 SER A N 1
ATOM 621 C CA . SER A 1 81 ? -4.535 0.988 23.760 1.00 76.56 81 SER A CA 1
ATOM 622 C C . SER A 1 81 ? -4.066 0.068 24.892 1.00 76.56 81 SER A C 1
ATOM 624 O O . SER A 1 81 ? -2.895 -0.297 24.899 1.00 76.56 81 SER A O 1
ATOM 626 N N . ARG A 1 82 ? -4.923 -0.281 25.861 1.00 78.88 82 ARG A N 1
ATOM 627 C CA . ARG A 1 82 ? -4.558 -1.163 26.986 1.00 78.88 82 ARG A CA 1
ATOM 628 C C . ARG A 1 82 ? -4.773 -2.642 26.692 1.00 78.88 82 ARG A C 1
ATOM 630 O O . ARG A 1 82 ? -4.111 -3.466 27.303 1.00 78.88 82 ARG A O 1
ATOM 637 N N . ASN A 1 83 ? -5.709 -2.956 25.800 1.00 80.88 83 ASN A N 1
ATOM 638 C CA . ASN A 1 83 ? -6.170 -4.319 25.534 1.00 80.88 83 ASN A CA 1
ATOM 639 C C . ASN A 1 83 ? -5.848 -4.774 24.105 1.00 80.88 83 ASN A C 1
ATOM 641 O O . ASN A 1 83 ? -6.479 -5.704 23.604 1.00 80.88 83 ASN A O 1
ATOM 645 N N . ILE A 1 84 ? -4.951 -4.065 23.422 1.00 84.25 84 ILE A N 1
ATOM 646 C CA . ILE A 1 84 ? -4.534 -4.401 22.070 1.00 84.25 84 ILE A CA 1
ATOM 647 C C . ILE A 1 84 ? -3.275 -5.254 22.120 1.00 84.25 84 ILE A C 1
ATOM 649 O O . ILE A 1 84 ? -2.281 -4.893 22.747 1.00 84.25 84 ILE A O 1
ATOM 653 N N . GLU A 1 85 ? -3.329 -6.384 21.431 1.00 87.31 85 GLU A N 1
ATOM 654 C CA . GLU A 1 85 ? -2.172 -7.237 21.198 1.00 87.31 85 GLU A CA 1
ATOM 655 C C . GLU A 1 85 ? -1.836 -7.175 19.714 1.00 87.31 85 GLU A C 1
ATOM 657 O O . GLU A 1 85 ? -2.694 -7.442 18.870 1.00 87.31 85 GLU A O 1
ATOM 662 N N . PHE A 1 86 ? -0.601 -6.787 19.401 1.00 89.81 86 PHE A N 1
ATOM 663 C CA . PHE A 1 86 ? -0.109 -6.690 18.032 1.00 89.81 86 PHE A CA 1
ATOM 664 C C . PHE A 1 86 ? 0.682 -7.938 17.654 1.00 89.81 86 PHE A C 1
ATOM 666 O O . PHE A 1 86 ? 1.483 -8.449 18.437 1.00 89.81 86 PHE A O 1
ATOM 673 N N . ALA A 1 87 ? 0.488 -8.401 16.424 1.00 92.94 87 ALA A N 1
ATOM 674 C CA . ALA A 1 87 ? 1.388 -9.344 15.787 1.00 92.94 87 ALA A CA 1
ATOM 675 C C . ALA A 1 87 ? 2.696 -8.647 15.367 1.00 92.94 87 ALA A C 1
ATOM 677 O O . ALA A 1 87 ? 2.808 -7.416 15.373 1.00 92.94 87 ALA A O 1
ATOM 678 N N . LYS A 1 88 ? 3.683 -9.446 14.949 1.00 93.12 88 LYS A N 1
ATOM 679 C CA . LYS A 1 88 ? 4.918 -8.934 14.346 1.00 93.12 88 LYS A CA 1
ATOM 680 C C . LYS A 1 88 ? 4.598 -8.105 13.097 1.00 93.12 88 LYS A C 1
ATOM 682 O O . LYS A 1 88 ? 3.758 -8.518 12.293 1.00 93.12 88 LYS A O 1
ATOM 687 N N . MET A 1 89 ? 5.279 -6.972 12.914 1.00 94.06 89 MET A N 1
ATOM 688 C CA . MET A 1 89 ? 5.100 -6.184 11.701 1.00 94.06 89 MET A CA 1
ATOM 689 C C . MET A 1 89 ? 5.786 -6.844 10.505 1.00 94.06 89 MET A C 1
ATOM 691 O O . MET A 1 89 ? 6.812 -7.518 10.617 1.00 94.06 89 MET A O 1
ATOM 695 N N . SER A 1 90 ? 5.227 -6.616 9.324 1.00 95.00 90 SER A N 1
ATOM 696 C CA . SER A 1 90 ? 5.838 -7.002 8.061 1.00 95.00 90 SER A CA 1
ATOM 697 C C . SER A 1 90 ? 5.905 -5.798 7.134 1.00 95.00 90 SER A C 1
ATOM 699 O O . SER A 1 90 ? 4.885 -5.158 6.870 1.00 95.00 90 SER A O 1
ATOM 701 N N . LEU A 1 91 ? 7.108 -5.498 6.641 1.00 95.50 91 LEU A N 1
ATOM 702 C CA . LEU A 1 91 ? 7.305 -4.526 5.575 1.00 95.50 91 LEU A CA 1
ATOM 703 C C . LEU A 1 91 ? 6.897 -5.165 4.252 1.00 95.50 91 LEU A C 1
ATOM 705 O O . LEU A 1 91 ? 7.411 -6.224 3.886 1.00 95.50 91 LEU A O 1
ATOM 709 N N . LYS A 1 92 ? 5.987 -4.519 3.529 1.00 94.19 92 LYS A N 1
ATOM 710 C CA . LYS A 1 92 ? 5.552 -4.951 2.203 1.00 94.19 92 LYS A CA 1
ATOM 711 C C . LYS A 1 92 ? 5.512 -3.780 1.241 1.00 94.19 92 LYS A C 1
ATOM 713 O O . LYS A 1 92 ? 5.103 -2.676 1.585 1.00 94.19 92 LYS A O 1
ATOM 718 N N . TYR A 1 93 ? 5.921 -4.054 0.015 1.00 93.62 93 TYR A N 1
ATOM 719 C CA . TYR A 1 93 ? 5.981 -3.103 -1.076 1.00 93.62 93 TYR A CA 1
ATOM 720 C C . TYR A 1 93 ? 4.820 -3.359 -2.028 1.00 93.62 93 TYR A C 1
ATOM 722 O O . TYR A 1 93 ? 4.763 -4.401 -2.685 1.00 93.62 93 TYR A O 1
ATOM 730 N N . TYR A 1 94 ? 3.890 -2.409 -2.090 1.00 92.06 94 TYR A N 1
ATOM 731 C CA . TYR A 1 94 ? 2.682 -2.519 -2.899 1.00 92.06 94 TYR A CA 1
ATOM 732 C C . TYR A 1 94 ? 2.905 -1.921 -4.287 1.00 92.06 94 TYR A C 1
ATOM 734 O O . TYR A 1 94 ? 3.326 -0.763 -4.388 1.00 92.06 94 TYR A O 1
ATOM 742 N N . PRO A 1 95 ? 2.595 -2.668 -5.358 1.00 91.88 95 PRO A N 1
ATOM 743 C CA . PRO A 1 95 ? 2.730 -2.175 -6.713 1.00 91.88 95 PRO A CA 1
ATOM 744 C C . PRO A 1 95 ? 1.671 -1.103 -6.955 1.00 91.88 95 PRO A C 1
ATOM 746 O O . PRO A 1 95 ? 0.497 -1.271 -6.624 1.00 91.88 95 PRO A O 1
ATOM 749 N N . THR A 1 96 ? 2.087 0.005 -7.543 1.00 89.25 96 THR A N 1
ATOM 750 C CA . THR A 1 96 ? 1.259 1.169 -7.835 1.00 89.25 96 THR A CA 1
ATOM 751 C C . THR A 1 96 ? 1.617 1.678 -9.220 1.00 89.25 96 THR A C 1
ATOM 753 O O . THR A 1 96 ? 2.762 2.033 -9.492 1.00 89.25 96 THR A O 1
ATOM 756 N N . PHE A 1 97 ? 0.633 1.721 -10.106 1.00 88.00 97 PHE A N 1
ATOM 757 C CA . PHE A 1 97 ? 0.781 2.287 -11.435 1.00 88.00 97 PHE A CA 1
ATOM 758 C C . PHE A 1 97 ? 0.526 3.788 -11.402 1.00 88.00 97 PHE A C 1
ATOM 760 O O . PHE A 1 97 ? -0.461 4.258 -10.832 1.00 88.00 97 PHE A O 1
ATOM 767 N N . ILE A 1 98 ? 1.413 4.529 -12.053 1.00 87.12 98 ILE A N 1
ATOM 768 C CA . ILE A 1 98 ? 1.273 5.958 -12.296 1.00 87.12 98 ILE A CA 1
ATOM 769 C C . ILE A 1 98 ? 1.114 6.151 -13.789 1.00 87.12 98 ILE A C 1
ATOM 771 O O . ILE A 1 98 ? 1.961 5.726 -14.577 1.00 87.12 98 ILE A O 1
ATOM 775 N N . PHE A 1 99 ? 0.030 6.816 -14.153 1.00 86.19 99 PHE A N 1
ATOM 776 C CA . PHE A 1 99 ? -0.275 7.215 -15.511 1.00 86.19 99 PHE A CA 1
ATOM 777 C C . PHE A 1 99 ? -0.162 8.727 -15.592 1.00 86.19 99 PHE A C 1
ATOM 779 O O . PHE A 1 99 ? -0.861 9.445 -14.873 1.00 86.19 99 PHE A O 1
ATOM 786 N N . GLU A 1 100 ? 0.712 9.211 -16.462 1.00 84.56 100 GLU A N 1
ATOM 787 C CA . GLU A 1 100 ? 0.832 10.633 -16.753 1.00 84.56 100 GLU A CA 1
ATOM 788 C C . GLU A 1 100 ? 0.253 10.889 -18.139 1.00 84.56 100 GLU A C 1
ATOM 790 O O . GLU A 1 100 ? 0.470 10.125 -19.087 1.00 84.56 100 GLU A O 1
ATOM 795 N N . LYS A 1 101 ? -0.495 11.980 -18.255 1.00 82.69 101 LYS A N 1
ATOM 796 C CA . LYS A 1 101 ? -1.052 12.444 -19.516 1.00 82.69 101 LYS A CA 1
ATOM 797 C C . LYS A 1 101 ? -0.891 13.947 -19.630 1.00 82.69 101 LYS A C 1
ATOM 799 O O . LYS A 1 101 ? -1.373 14.669 -18.767 1.00 82.69 101 LYS A O 1
ATOM 804 N N . ASP A 1 102 ? -0.324 14.428 -20.726 1.00 79.00 102 ASP A N 1
ATOM 805 C CA . ASP A 1 102 ? -0.372 15.856 -21.034 1.00 79.00 102 ASP A CA 1
ATOM 806 C C . ASP A 1 102 ? -1.768 16.252 -21.554 1.00 79.00 102 ASP A C 1
ATOM 808 O O . ASP A 1 102 ? -2.315 15.647 -22.483 1.00 79.00 102 ASP A O 1
ATOM 812 N N . ARG A 1 103 ? -2.381 17.261 -20.931 1.00 77.06 103 ARG A N 1
ATOM 813 C CA . ARG A 1 103 ? -3.598 17.908 -21.421 1.00 77.06 103 ARG A CA 1
ATOM 814 C C . ARG A 1 103 ? -3.340 19.404 -21.562 1.00 77.06 103 ARG A C 1
ATOM 816 O O . ARG A 1 103 ? -3.523 20.160 -20.610 1.00 77.06 103 ARG A O 1
ATOM 823 N N . ASN A 1 104 ? -2.997 19.825 -22.778 1.00 76.44 104 ASN A N 1
ATOM 824 C CA . ASN A 1 104 ? -2.766 21.227 -23.139 1.00 76.44 104 ASN A CA 1
ATOM 825 C C . ASN A 1 104 ? -1.696 21.909 -22.258 1.00 76.44 104 ASN A C 1
ATOM 827 O O . ASN A 1 104 ? -1.901 23.037 -21.813 1.00 76.44 104 ASN A O 1
ATOM 831 N N . GLY A 1 105 ? -0.587 21.221 -21.973 1.00 75.44 105 GLY A N 1
ATOM 832 C CA . GLY A 1 105 ? 0.517 21.733 -21.157 1.00 75.44 105 GLY A CA 1
ATOM 833 C C . GLY A 1 105 ? 0.353 21.505 -19.652 1.00 75.44 105 GLY A C 1
ATOM 834 O O . GLY A 1 105 ? 1.223 21.910 -18.887 1.00 75.44 105 GLY A O 1
ATOM 835 N N . ASN A 1 106 ? -0.735 20.858 -19.214 1.00 74.81 106 ASN A N 1
ATOM 836 C CA . ASN A 1 106 ? -0.937 20.460 -17.822 1.00 74.81 106 ASN A CA 1
ATOM 837 C C . ASN A 1 106 ? -0.823 18.933 -17.689 1.00 74.81 106 ASN A C 1
ATOM 839 O O . ASN A 1 106 ? -1.701 18.220 -18.195 1.00 74.81 106 ASN A O 1
ATOM 843 N N . PRO A 1 107 ? 0.202 18.410 -16.991 1.00 76.81 107 PRO A N 1
ATOM 844 C CA . PRO A 1 107 ? 0.325 16.982 -16.747 1.00 76.81 107 PRO A CA 1
ATOM 845 C C . PRO A 1 107 ? -0.761 16.526 -15.767 1.00 76.81 107 PRO A C 1
ATOM 847 O O . PRO A 1 107 ? -0.806 16.921 -14.604 1.00 76.81 107 PRO A O 1
ATOM 850 N N . LEU A 1 108 ? -1.658 15.672 -16.242 1.00 78.56 108 LEU A N 1
ATOM 851 C CA . LEU A 1 108 ? -2.622 14.955 -15.430 1.00 78.56 108 LEU A CA 1
ATOM 852 C C . LEU A 1 108 ? -1.990 13.647 -14.957 1.00 78.56 108 LEU A C 1
ATOM 854 O O . LEU A 1 108 ? -1.768 12.740 -15.758 1.00 78.56 108 LEU A O 1
ATOM 858 N N . VAL A 1 109 ? -1.746 13.539 -13.652 1.00 80.06 109 VAL A N 1
ATOM 859 C CA . VAL A 1 109 ? -1.241 12.315 -13.022 1.00 80.06 109 VAL A CA 1
ATOM 860 C C . VAL A 1 109 ? -2.404 11.534 -12.409 1.00 80.06 109 VAL A C 1
ATOM 862 O O . VAL A 1 109 ? -3.276 12.088 -11.727 1.00 80.06 109 VAL A O 1
ATOM 865 N N . ARG A 1 110 ? -2.453 10.230 -12.679 1.00 81.81 110 ARG A N 1
ATOM 866 C CA . ARG A 1 110 ? -3.414 9.283 -12.106 1.00 81.81 110 ARG A CA 1
ATOM 867 C C . ARG A 1 110 ? -2.665 8.121 -11.481 1.00 81.81 110 ARG A C 1
ATOM 869 O O . ARG A 1 110 ? -1.772 7.553 -12.097 1.00 81.81 110 ARG A O 1
ATOM 876 N N . VAL A 1 111 ? -3.063 7.767 -10.267 1.00 81.88 111 VAL A N 1
ATOM 877 C CA . VAL A 1 111 ? -2.454 6.692 -9.482 1.00 81.88 111 VAL A CA 1
ATOM 878 C C . VAL A 1 111 ? -3.473 5.566 -9.343 1.00 81.88 111 VAL A C 1
ATOM 880 O O . VAL A 1 111 ? -4.629 5.821 -9.002 1.00 81.88 111 VAL A O 1
ATOM 883 N N . ALA A 1 112 ? -3.060 4.332 -9.618 1.00 83.62 112 ALA A N 1
ATOM 884 C CA . ALA A 1 112 ? -3.889 3.141 -9.470 1.00 83.62 112 ALA A CA 1
ATOM 885 C C . ALA A 1 112 ? -3.098 2.022 -8.786 1.00 83.62 112 ALA A C 1
ATOM 887 O O . ALA A 1 112 ? -1.954 1.753 -9.141 1.00 83.62 112 ALA A O 1
ATOM 888 N N . ALA A 1 113 ? -3.702 1.342 -7.813 1.00 84.25 113 ALA A N 1
ATOM 889 C CA . ALA A 1 113 ? -3.047 0.228 -7.130 1.00 84.25 113 ALA A CA 1
ATOM 890 C C . ALA A 1 113 ? -2.913 -0.982 -8.071 1.00 84.25 113 ALA A C 1
ATOM 892 O O . ALA A 1 113 ? -3.881 -1.391 -8.691 1.00 84.25 113 ALA A O 1
ATOM 893 N N . GLY A 1 114 ? -1.748 -1.609 -8.170 1.00 78.38 114 GLY A N 1
ATOM 894 C CA . GLY A 1 114 ? -1.550 -2.840 -8.950 1.00 78.38 114 GLY A CA 1
ATOM 895 C C . GLY A 1 114 ? -2.036 -4.109 -8.243 1.00 78.38 114 GLY A C 1
ATOM 896 O O . GLY A 1 114 ? -1.931 -5.200 -8.793 1.00 78.38 114 GLY A O 1
ATOM 897 N N . PHE A 1 115 ? -2.554 -3.985 -7.021 1.00 79.50 115 PHE A N 1
ATOM 898 C CA . PHE A 1 115 ? -2.968 -5.109 -6.189 1.00 79.50 115 PHE A CA 1
ATOM 899 C C . PHE A 1 115 ? -4.374 -4.858 -5.626 1.00 79.50 115 PHE A C 1
ATOM 901 O O . PHE A 1 115 ? -4.619 -3.769 -5.092 1.00 79.50 115 PHE A O 1
ATOM 908 N N . PRO A 1 116 ? -5.304 -5.829 -5.702 1.00 66.62 116 PRO A N 1
ATOM 909 C CA . PRO A 1 116 ? -6.641 -5.713 -5.127 1.00 66.62 116 PRO A CA 1
ATOM 910 C C . PRO A 1 116 ? -6.562 -5.861 -3.601 1.00 66.62 116 PRO A C 1
ATOM 912 O O . PRO A 1 116 ? -6.940 -6.873 -3.021 1.00 66.62 116 PRO A O 1
ATOM 915 N N . SER A 1 117 ? -6.015 -4.853 -2.929 1.00 65.00 117 SER A N 1
ATOM 916 C CA . SER A 1 117 ? -5.919 -4.819 -1.475 1.00 65.00 117 SER A CA 1
ATOM 917 C C . SER A 1 117 ? -7.131 -4.096 -0.888 1.00 65.00 117 SER A C 1
ATOM 919 O O . SER A 1 117 ? -7.394 -2.935 -1.203 1.00 65.00 117 SER A O 1
ATOM 921 N N . ALA A 1 118 ? -7.860 -4.776 -0.000 1.00 58.12 118 ALA A N 1
ATOM 922 C CA . ALA A 1 118 ? -8.850 -4.152 0.878 1.00 58.12 118 ALA A CA 1
ATOM 923 C C . ALA A 1 118 ? -8.200 -3.468 2.097 1.00 58.12 118 ALA A C 1
ATOM 925 O O . ALA A 1 118 ? -8.909 -3.030 3.002 1.00 58.12 118 ALA A O 1
ATOM 926 N N . GLN A 1 119 ? -6.864 -3.403 2.159 1.00 67.56 119 GLN A N 1
ATOM 927 C CA . GLN A 1 119 ? -6.189 -2.836 3.315 1.00 67.56 119 GLN A CA 1
ATOM 928 C C . GLN A 1 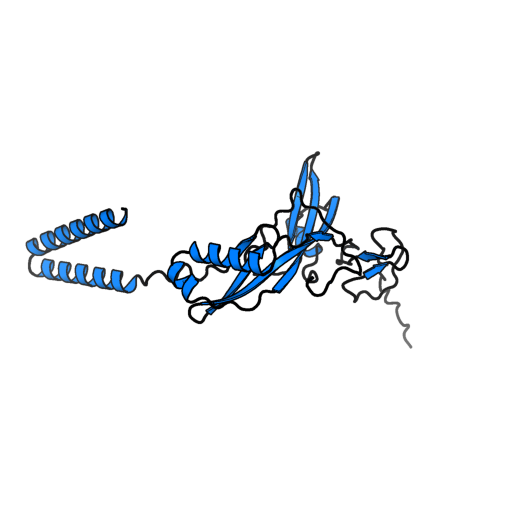119 ? -6.434 -1.322 3.392 1.00 67.56 119 GLN A C 1
ATOM 930 O O . GLN A 1 119 ? -6.367 -0.624 2.371 1.00 67.56 119 GLN A O 1
ATOM 935 N N . PRO A 1 120 ? -6.726 -0.803 4.594 1.00 62.41 120 PRO A N 1
ATOM 936 C CA . PRO A 1 120 ? -6.911 0.625 4.818 1.00 62.41 120 PRO A CA 1
ATOM 937 C C . PRO A 1 120 ? -5.715 1.450 4.312 1.00 62.41 120 PRO A C 1
ATOM 939 O O . PRO A 1 120 ? -4.592 0.972 4.279 1.00 62.41 120 PRO A O 1
ATOM 942 N N . GLY A 1 121 ? -5.931 2.706 3.918 1.00 63.72 121 GLY A N 1
ATOM 943 C CA . GLY A 1 121 ? -4.836 3.668 3.689 1.00 63.72 121 GLY A CA 1
ATOM 944 C C . GLY A 1 121 ? -4.079 3.594 2.361 1.00 63.72 121 GLY A C 1
ATOM 945 O O . GLY A 1 121 ? -3.633 4.634 1.885 1.00 63.72 121 GLY A O 1
ATOM 946 N N . ILE A 1 122 ? -4.023 2.436 1.695 1.00 66.25 122 ILE A N 1
ATOM 947 C CA . ILE A 1 122 ? -3.229 2.233 0.459 1.00 66.25 122 ILE A CA 1
ATOM 948 C C . ILE A 1 122 ? -3.696 3.110 -0.724 1.00 66.25 122 ILE A C 1
ATOM 950 O O . ILE A 1 122 ? -2.9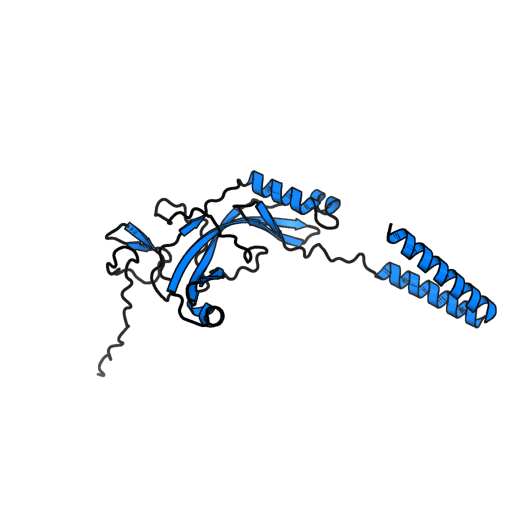86 3.287 -1.707 1.00 66.25 122 ILE A O 1
ATOM 954 N N . ARG A 1 123 ? -4.880 3.728 -0.635 1.00 63.31 123 ARG A N 1
ATOM 955 C CA . ARG A 1 123 ? -5.438 4.590 -1.694 1.00 63.31 123 ARG A CA 1
ATOM 956 C C . ARG A 1 123 ? -4.889 6.021 -1.717 1.00 63.31 123 ARG A C 1
ATOM 958 O O . ARG A 1 123 ? -5.124 6.720 -2.696 1.00 63.31 123 ARG A O 1
ATOM 965 N N . MET A 1 124 ? -4.216 6.475 -0.659 1.00 61.53 124 MET A N 1
ATOM 966 C CA . MET A 1 124 ? -3.704 7.847 -0.544 1.00 61.53 124 MET A CA 1
ATOM 967 C C . MET A 1 124 ? -2.178 7.836 -0.509 1.00 61.53 124 MET A C 1
ATOM 969 O O . MET A 1 124 ? -1.581 8.044 0.544 1.00 61.53 124 MET A O 1
ATOM 973 N N . ILE A 1 125 ? -1.562 7.558 -1.655 1.00 71.19 125 ILE A N 1
ATOM 974 C CA . ILE A 1 125 ? -0.107 7.568 -1.795 1.00 71.19 125 ILE A CA 1
ATOM 975 C C . ILE A 1 125 ? 0.324 8.964 -2.233 1.00 71.19 125 ILE A C 1
ATOM 977 O O . ILE A 1 125 ? -0.047 9.412 -3.318 1.00 71.19 125 ILE A O 1
ATOM 981 N N . ASP A 1 126 ? 1.112 9.627 -1.391 1.00 70.62 126 ASP A N 1
ATOM 982 C CA . ASP A 1 126 ? 1.796 10.859 -1.765 1.00 70.62 126 ASP A CA 1
ATOM 983 C C . ASP A 1 126 ? 3.144 10.523 -2.418 1.00 70.62 126 ASP A C 1
ATOM 985 O O . ASP A 1 126 ? 3.993 9.820 -1.845 1.00 70.62 126 ASP A O 1
ATOM 989 N N . LEU A 1 127 ? 3.291 10.984 -3.657 1.00 71.81 127 LEU A N 1
ATOM 990 C CA . LEU A 1 127 ? 4.445 10.761 -4.524 1.00 71.81 127 LEU A CA 1
ATOM 991 C C . LEU A 1 127 ? 5.163 12.071 -4.865 1.00 71.81 127 LEU A C 1
ATOM 993 O O . LEU A 1 127 ? 6.188 12.036 -5.550 1.00 71.81 127 LEU A O 1
ATOM 9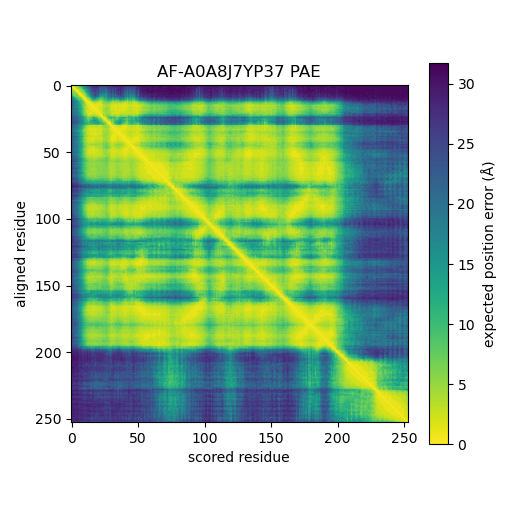97 N N . GLU A 1 128 ? 4.655 13.218 -4.410 1.00 68.25 128 GLU A N 1
ATOM 998 C CA . GLU A 1 128 ? 5.269 14.507 -4.705 1.00 68.25 128 GLU A CA 1
ATOM 999 C C . GLU A 1 128 ? 6.653 14.600 -4.041 1.00 68.25 128 GLU A C 1
ATOM 1001 O O . GLU A 1 128 ? 6.859 14.180 -2.902 1.00 68.25 128 GLU A O 1
ATOM 1006 N N . GLY A 1 129 ? 7.651 15.080 -4.792 1.00 66.94 129 GLY A N 1
ATOM 1007 C CA . GLY A 1 129 ? 9.016 15.295 -4.289 1.00 66.94 129 GLY A CA 1
ATOM 1008 C C . GLY A 1 129 ? 9.790 14.038 -3.862 1.00 66.94 129 GLY A C 1
ATOM 1009 O O . GLY A 1 129 ? 10.847 14.156 -3.245 1.00 66.94 129 GLY A O 1
ATOM 1010 N N . CYS A 1 130 ? 9.296 12.835 -4.165 1.00 70.44 130 CYS A N 1
ATOM 1011 C CA . CYS A 1 130 ? 9.911 11.592 -3.706 1.00 70.44 130 CYS A CA 1
ATOM 1012 C C . CYS A 1 130 ? 11.101 11.163 -4.580 1.00 70.44 130 CYS A C 1
ATOM 1014 O O . CYS A 1 130 ? 11.001 11.110 -5.805 1.00 70.44 130 CYS A O 1
ATOM 1016 N N . VAL A 1 131 ? 12.211 10.771 -3.942 1.00 84.75 131 VAL A N 1
ATOM 1017 C CA . VAL A 1 131 ? 13.338 10.117 -4.625 1.00 84.75 131 VAL A CA 1
ATOM 1018 C C . VAL A 1 131 ? 12.998 8.644 -4.828 1.00 84.75 131 VAL A C 1
ATOM 1020 O O . VAL A 1 131 ? 12.777 7.905 -3.870 1.00 84.75 131 VAL A O 1
ATOM 1023 N N . LEU A 1 132 ? 12.940 8.228 -6.089 1.00 91.25 132 LEU A N 1
ATOM 1024 C CA . LEU A 1 132 ? 12.636 6.859 -6.491 1.00 91.25 132 LEU A CA 1
ATOM 1025 C C . LEU A 1 132 ? 13.923 6.143 -6.890 1.00 91.25 132 LEU A C 1
ATOM 1027 O O . LEU A 1 132 ? 14.746 6.705 -7.613 1.00 91.25 132 LEU A O 1
ATOM 1031 N N . LYS A 1 133 ? 14.076 4.891 -6.461 1.00 93.19 133 LYS A N 1
ATOM 1032 C CA . LYS A 1 133 ? 15.184 4.022 -6.870 1.00 93.19 133 LYS A CA 1
ATOM 1033 C C . LYS A 1 133 ? 14.675 2.971 -7.843 1.00 93.19 133 LYS A C 1
ATOM 1035 O O . LYS A 1 133 ? 13.584 2.439 -7.662 1.00 93.19 133 LYS A O 1
ATOM 1040 N N . ALA A 1 134 ? 15.433 2.701 -8.901 1.00 92.94 134 ALA A N 1
ATOM 1041 C CA . ALA A 1 134 ? 15.123 1.585 -9.788 1.00 92.94 134 ALA A CA 1
ATOM 1042 C C . ALA A 1 134 ? 15.360 0.272 -9.034 1.00 92.94 134 ALA A C 1
ATOM 1044 O O . ALA A 1 134 ? 16.329 0.163 -8.282 1.00 92.94 134 ALA A O 1
ATOM 1045 N N . VAL A 1 135 ? 14.483 -0.713 -9.222 1.00 92.31 135 VAL A N 1
ATOM 1046 C CA . VAL A 1 135 ? 14.722 -2.054 -8.682 1.00 92.31 135 VAL A CA 1
ATOM 1047 C C . VAL A 1 135 ? 15.863 -2.696 -9.469 1.00 92.31 135 VAL A C 1
ATOM 1049 O O . VAL A 1 135 ? 15.885 -2.657 -10.698 1.00 92.31 135 VAL A O 1
ATOM 1052 N N . THR A 1 136 ? 16.804 -3.296 -8.752 1.00 90.88 136 THR A N 1
ATOM 1053 C CA . THR A 1 136 ? 17.944 -4.043 -9.297 1.00 90.88 136 THR A CA 1
ATOM 1054 C C . THR A 1 136 ? 17.934 -5.473 -8.759 1.00 90.88 136 THR A C 1
ATOM 1056 O O . THR A 1 136 ? 17.137 -5.816 -7.886 1.00 90.88 136 THR A O 1
ATOM 1059 N N . ASN A 1 137 ? 18.842 -6.323 -9.236 1.00 84.44 137 ASN A N 1
ATOM 1060 C CA . ASN A 1 137 ? 18.984 -7.683 -8.706 1.00 84.44 137 ASN A CA 1
ATOM 1061 C C . ASN A 1 137 ? 19.426 -7.744 -7.242 1.00 84.44 137 ASN A C 1
ATOM 1063 O O . ASN A 1 137 ? 19.118 -8.713 -6.555 1.00 84.44 137 ASN A O 1
ATOM 1067 N N . GLU A 1 138 ? 20.120 -6.711 -6.772 1.00 86.06 138 GLU A N 1
ATOM 1068 C CA . GLU A 1 138 ? 20.570 -6.579 -5.383 1.00 86.06 138 GLU A CA 1
ATOM 1069 C C . GLU A 1 138 ? 19.448 -6.099 -4.456 1.00 86.06 138 GLU A C 1
ATOM 1071 O O . GLU A 1 138 ? 19.564 -6.169 -3.234 1.00 86.06 138 GLU A O 1
ATOM 1076 N N . THR A 1 139 ? 18.345 -5.608 -5.026 1.00 83.38 139 THR A N 1
ATOM 1077 C CA . THR A 1 139 ? 17.177 -5.207 -4.248 1.00 83.38 139 THR A CA 1
ATOM 1078 C C . THR A 1 139 ? 16.528 -6.473 -3.685 1.00 83.38 139 THR A C 1
ATOM 1080 O O . THR A 1 139 ? 16.087 -7.331 -4.449 1.00 83.38 139 THR A O 1
ATOM 1083 N N . GLY A 1 140 ? 16.473 -6.612 -2.357 1.00 83.69 140 GLY A N 1
ATOM 1084 C CA . GLY A 1 140 ? 15.746 -7.698 -1.688 1.00 83.69 140 GLY A CA 1
ATOM 1085 C C . GLY A 1 140 ? 14.263 -7.672 -2.069 1.00 83.69 140 GLY A C 1
ATOM 1086 O O . GLY A 1 140 ? 13.496 -6.832 -1.594 1.00 83.69 140 GLY A O 1
ATOM 1087 N N . ARG A 1 141 ? 13.864 -8.548 -2.998 1.00 87.75 141 ARG A N 1
ATOM 1088 C CA . ARG A 1 141 ? 12.530 -8.569 -3.626 1.00 87.75 141 ARG A CA 1
ATOM 1089 C C . ARG A 1 141 ? 11.496 -9.385 -2.849 1.00 87.75 141 ARG A C 1
ATOM 1091 O O . ARG A 1 141 ? 10.326 -9.379 -3.210 1.00 87.75 141 ARG A O 1
ATOM 1098 N N . GLU A 1 142 ? 11.872 -10.047 -1.760 1.00 89.19 142 GLU A N 1
ATOM 1099 C CA . GLU A 1 142 ? 10.994 -10.914 -0.960 1.00 89.19 142 GLU A CA 1
ATOM 1100 C C . GLU A 1 142 ? 9.796 -10.183 -0.327 1.00 89.19 142 GLU A C 1
ATOM 1102 O O . GLU A 1 142 ? 8.787 -10.790 0.043 1.00 89.19 142 GLU A O 1
ATOM 1107 N N . ASN A 1 143 ? 9.892 -8.859 -0.214 1.00 91.44 143 ASN A N 1
ATOM 1108 C CA . ASN A 1 143 ? 8.836 -8.011 0.324 1.00 91.44 143 ASN A CA 1
ATOM 1109 C C . ASN A 1 143 ? 8.010 -7.301 -0.754 1.00 91.44 143 ASN A C 1
ATOM 1111 O O . ASN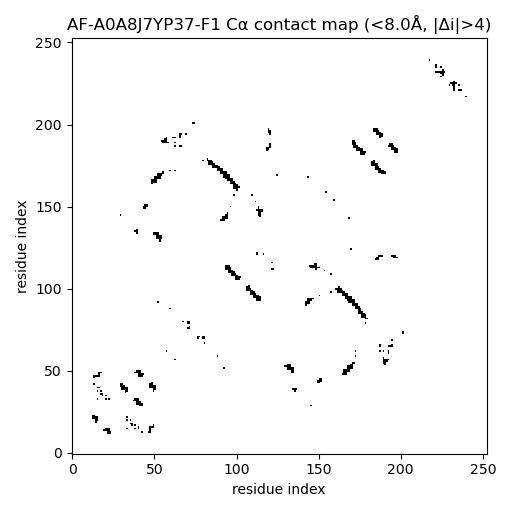 A 1 143 ? 7.067 -6.588 -0.411 1.00 91.44 143 ASN A O 1
ATOM 1115 N N . PHE A 1 144 ? 8.322 -7.509 -2.034 1.00 92.25 144 PHE A N 1
ATOM 1116 C CA . PHE A 1 144 ? 7.634 -6.897 -3.164 1.00 92.25 144 PHE A CA 1
ATOM 1117 C C . PHE A 1 144 ? 6.458 -7.762 -3.601 1.00 92.25 144 PHE A C 1
ATOM 1119 O O . PHE A 1 144 ? 6.611 -8.943 -3.898 1.00 92.25 144 PHE A O 1
ATOM 1126 N N . LEU A 1 145 ? 5.269 -7.166 -3.639 1.00 90.50 145 LEU A N 1
ATOM 1127 C CA . LEU A 1 145 ? 4.065 -7.850 -4.096 1.00 90.50 145 LEU A CA 1
ATOM 1128 C C . LEU A 1 145 ? 3.915 -7.686 -5.601 1.00 90.50 145 LEU A C 1
ATOM 1130 O O . LEU A 1 145 ? 3.843 -6.567 -6.100 1.00 90.50 145 LEU A O 1
ATOM 1134 N N . PHE A 1 146 ? 3.827 -8.787 -6.335 1.00 87.75 146 PHE A N 1
ATOM 1135 C CA . PHE A 1 146 ? 3.642 -8.701 -7.776 1.00 87.75 146 PHE A CA 1
ATOM 1136 C C . PHE A 1 146 ? 2.256 -8.120 -8.131 1.00 87.75 146 PHE A C 1
ATOM 1138 O O . PHE A 1 146 ? 1.268 -8.466 -7.471 1.00 87.75 146 PHE A O 1
ATOM 1145 N N . PRO A 1 147 ? 2.143 -7.218 -9.130 1.00 86.81 147 PRO A N 1
ATOM 1146 C CA . PRO A 1 147 ? 0.853 -6.685 -9.551 1.00 86.81 147 PRO A CA 1
ATOM 1147 C C . PRO A 1 147 ? -0.054 -7.799 -10.076 1.00 86.81 147 PRO A C 1
ATOM 1149 O O . PRO A 1 147 ? 0.201 -8.406 -11.109 1.00 86.81 147 PRO A O 1
ATOM 1152 N N . THR A 1 148 ? -1.154 -8.044 -9.368 1.00 86.00 148 THR A N 1
ATOM 1153 C CA . THR A 1 148 ? -2.198 -8.983 -9.803 1.00 86.00 148 THR A CA 1
ATOM 1154 C C . THR A 1 148 ? -3.187 -8.315 -10.758 1.00 86.00 148 THR A C 1
ATOM 1156 O O . THR A 1 148 ? -3.787 -8.974 -11.603 1.00 86.00 148 THR A O 1
ATOM 1159 N N . THR A 1 149 ? -3.364 -6.996 -10.637 1.00 83.62 149 THR A N 1
ATOM 1160 C CA . THR A 1 149 ? -4.241 -6.220 -11.514 1.00 83.62 149 THR A CA 1
ATOM 1161 C C . THR A 1 149 ? -3.410 -5.527 -12.582 1.00 83.62 149 THR A C 1
ATOM 1163 O O . THR A 1 149 ? -2.639 -4.615 -12.284 1.00 83.62 149 THR A O 1
ATOM 1166 N N . MET A 1 150 ? -3.599 -5.938 -13.834 1.00 81.81 150 MET A N 1
ATOM 1167 C CA . MET A 1 150 ? -2.869 -5.378 -14.970 1.00 81.81 150 MET A CA 1
ATOM 1168 C C . MET A 1 150 ? -3.379 -3.977 -15.353 1.00 81.81 150 MET A C 1
ATOM 1170 O O . MET A 1 150 ? -4.570 -3.691 -15.188 1.00 81.81 150 MET A O 1
ATOM 1174 N N . PRO A 1 151 ? -2.529 -3.107 -15.935 1.00 80.94 151 PRO A N 1
ATOM 1175 C CA . PRO A 1 151 ? -2.915 -1.758 -16.358 1.00 80.94 151 PRO A CA 1
ATOM 1176 C C . PRO A 1 151 ? -4.111 -1.691 -17.309 1.00 80.94 151 PRO A C 1
ATOM 1178 O O . PRO A 1 151 ? -4.873 -0.727 -17.268 1.00 80.94 151 PRO A O 1
ATOM 1181 N N . SER A 1 152 ? -4.309 -2.716 -18.142 1.00 77.00 152 SER A N 1
ATOM 1182 C CA . SER A 1 152 ? -5.439 -2.811 -19.076 1.00 77.00 152 SER A CA 1
ATOM 1183 C C . SER A 1 152 ? -6.805 -2.766 -18.375 1.00 77.00 152 SER A C 1
ATOM 1185 O O . SER A 1 152 ? -7.770 -2.233 -18.932 1.00 77.00 152 SER A O 1
ATOM 1187 N N . ALA A 1 153 ? -6.881 -3.226 -17.120 1.00 80.94 153 ALA A N 1
ATOM 1188 C CA . ALA A 1 153 ? -8.084 -3.144 -16.293 1.00 80.94 153 ALA A CA 1
ATOM 1189 C C . ALA A 1 153 ? -8.472 -1.694 -15.939 1.00 80.94 153 ALA A C 1
ATOM 1191 O O . ALA A 1 153 ? -9.626 -1.422 -15.612 1.00 80.94 153 ALA A O 1
ATOM 1192 N N . TYR A 1 154 ? -7.535 -0.746 -16.040 1.00 78.06 154 TYR A N 1
ATOM 1193 C CA . TYR A 1 154 ? -7.759 0.668 -15.735 1.00 78.06 154 TYR A CA 1
ATOM 1194 C C . TYR A 1 154 ? -8.188 1.506 -16.939 1.00 78.06 154 TYR A C 1
ATOM 1196 O O . TYR A 1 154 ? -8.360 2.716 -16.798 1.00 78.06 154 TYR A O 1
ATOM 1204 N N . SER A 1 155 ? -8.443 0.889 -18.096 1.00 69.31 155 SER A N 1
ATOM 1205 C CA . SER A 1 155 ? -8.926 1.568 -19.310 1.00 69.31 155 SER A CA 1
ATOM 1206 C C . SER A 1 155 ? -10.112 2.513 -19.053 1.00 69.31 155 SER A C 1
ATOM 1208 O O . SER A 1 155 ? -10.117 3.640 -19.551 1.00 69.31 155 SER A O 1
ATOM 1210 N N . ALA A 1 156 ? -11.056 2.126 -18.187 1.00 65.94 156 ALA A N 1
ATOM 1211 C CA . ALA A 1 156 ? -12.183 2.974 -17.785 1.00 65.94 156 ALA A CA 1
ATOM 1212 C C . ALA A 1 156 ? -11.762 4.231 -16.992 1.00 65.94 156 ALA A C 1
ATOM 1214 O O . ALA A 1 156 ? -12.339 5.302 -17.169 1.00 65.94 156 ALA A O 1
ATOM 1215 N N . ILE A 1 157 ? -10.741 4.124 -16.136 1.00 66.00 157 ILE A N 1
ATOM 1216 C CA . ILE A 1 157 ? -10.244 5.232 -15.301 1.00 66.00 157 ILE A CA 1
ATOM 1217 C C . ILE A 1 157 ? -9.392 6.194 -16.130 1.00 66.00 157 ILE A C 1
ATOM 1219 O O . ILE A 1 157 ? -9.451 7.409 -15.940 1.00 66.00 157 ILE A O 1
ATOM 1223 N N . ILE A 1 158 ? -8.591 5.650 -17.044 1.00 66.50 158 ILE A N 1
ATOM 1224 C CA . ILE A 1 158 ? -7.623 6.431 -17.811 1.00 66.50 158 ILE A CA 1
ATOM 1225 C C . ILE A 1 158 ? -8.328 7.112 -19.001 1.00 66.50 158 ILE A C 1
ATOM 1227 O O . ILE A 1 158 ? -7.938 8.219 -19.367 1.00 66.50 158 ILE A O 1
ATOM 1231 N N . SER A 1 159 ? -9.426 6.533 -19.526 1.00 63.47 159 SER A N 1
ATOM 1232 C CA . SE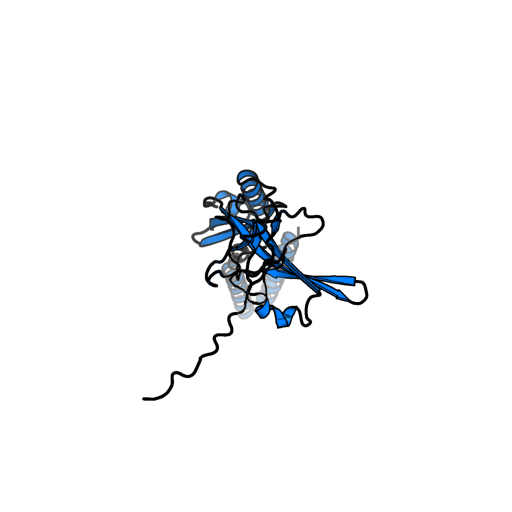R A 1 159 ? -10.340 7.073 -20.563 1.00 63.47 159 SER A CA 1
ATOM 1233 C C . SER A 1 159 ? -9.685 7.542 -21.878 1.00 63.47 159 SER A C 1
ATOM 1235 O O . SER A 1 159 ? -10.389 7.900 -22.816 1.00 63.47 159 SER A O 1
ATOM 1237 N N . VAL A 1 160 ? -8.354 7.567 -21.952 1.00 61.34 160 VAL A N 1
ATOM 1238 C CA . VAL A 1 160 ? -7.487 7.970 -23.061 1.00 61.34 160 VAL A CA 1
ATOM 1239 C C . VAL A 1 160 ? -6.136 7.279 -22.855 1.00 61.34 160 VAL A C 1
ATOM 1241 O O . VAL A 1 160 ? -5.764 6.981 -21.726 1.00 61.34 160 VAL A O 1
ATOM 1244 N N . GLU A 1 161 ? -5.387 7.038 -23.922 1.00 71.25 161 GLU A N 1
ATOM 1245 C CA . GLU A 1 161 ? -4.053 6.442 -23.840 1.00 71.25 161 GLU A CA 1
ATOM 1246 C C . GLU A 1 161 ? -3.067 7.372 -23.092 1.00 71.25 161 GLU A C 1
ATOM 1248 O O . GLU A 1 161 ? -2.991 8.566 -23.410 1.00 71.25 161 GLU A O 1
ATOM 1253 N N . PRO A 1 162 ? -2.372 6.889 -22.043 1.00 74.56 162 PRO A N 1
ATOM 1254 C CA . PRO A 1 162 ? -1.451 7.710 -21.261 1.00 74.56 162 PRO A CA 1
ATOM 1255 C C . PRO A 1 162 ? -0.159 7.978 -22.045 1.00 74.56 162 PRO A C 1
ATOM 1257 O O . PRO A 1 162 ? 0.334 7.104 -22.752 1.00 74.56 162 PRO A O 1
ATOM 1260 N N . SER A 1 163 ? 0.422 9.174 -21.893 1.00 78.31 163 SER A N 1
ATOM 1261 C CA . SER A 1 163 ? 1.696 9.524 -22.540 1.00 78.31 163 SER A CA 1
ATOM 1262 C C . SER A 1 163 ? 2.892 8.856 -21.867 1.00 78.31 163 SER A C 1
ATOM 1264 O O . SER A 1 163 ? 3.903 8.598 -22.513 1.00 78.31 163 SER A O 1
ATOM 1266 N N . SER A 1 164 ? 2.794 8.585 -20.563 1.00 82.31 164 SER A N 1
ATOM 1267 C CA . SER A 1 164 ? 3.807 7.840 -19.822 1.00 82.31 164 SER A CA 1
ATOM 1268 C C . SER A 1 164 ? 3.159 6.939 -18.770 1.00 82.31 164 SER A C 1
ATOM 1270 O O . SER A 1 164 ? 2.063 7.204 -18.261 1.00 82.31 164 SER A O 1
ATOM 1272 N N . ARG A 1 165 ? 3.853 5.847 -18.459 1.00 87.31 165 ARG A N 1
ATOM 1273 C CA . ARG A 1 165 ? 3.467 4.856 -17.457 1.00 87.31 165 ARG A CA 1
ATOM 1274 C C . ARG A 1 165 ? 4.681 4.525 -16.605 1.00 87.31 165 ARG A C 1
ATOM 1276 O O . ARG A 1 165 ? 5.754 4.264 -17.145 1.00 87.31 165 ARG A O 1
ATOM 1283 N N . LYS A 1 166 ? 4.491 4.461 -15.289 1.00 89.38 166 LYS A N 1
ATOM 1284 C CA . LYS A 1 166 ? 5.508 4.014 -14.330 1.00 89.38 166 LYS A CA 1
ATOM 1285 C C . LYS A 1 166 ? 4.899 3.014 -13.356 1.00 89.38 166 LYS A C 1
ATOM 1287 O O . LYS A 1 166 ? 3.751 3.174 -12.944 1.00 89.38 166 LYS A O 1
ATOM 1292 N N . LEU A 1 167 ? 5.674 2.001 -12.981 1.00 91.31 167 LEU A N 1
ATOM 1293 C CA . LEU A 1 167 ? 5.335 1.074 -11.906 1.00 91.31 167 LEU A CA 1
ATOM 1294 C C . LEU A 1 167 ? 6.200 1.408 -10.693 1.00 91.31 167 LEU A C 1
ATOM 1296 O O . LEU A 1 167 ? 7.427 1.356 -10.774 1.00 91.31 167 LEU A O 1
ATOM 1300 N N . ILE A 1 168 ? 5.556 1.762 -9.586 1.00 92.06 168 ILE A N 1
ATOM 1301 C CA . ILE A 1 168 ? 6.211 2.106 -8.328 1.00 92.06 168 ILE A CA 1
ATOM 1302 C C . ILE A 1 168 ? 5.763 1.156 -7.230 1.00 92.06 168 ILE A C 1
ATOM 1304 O O . ILE A 1 168 ? 4.576 0.966 -6.993 1.00 92.06 168 ILE A O 1
ATOM 1308 N N . PHE A 1 169 ? 6.729 0.612 -6.516 1.00 93.00 169 PHE A N 1
ATOM 1309 C CA . PHE A 1 169 ? 6.546 -0.169 -5.313 1.00 93.00 169 PHE A CA 1
ATOM 1310 C C . PHE A 1 169 ? 6.621 0.745 -4.093 1.00 93.00 169 PHE A C 1
ATOM 1312 O O . PHE A 1 169 ? 7.676 1.305 -3.779 1.00 93.00 169 PHE A O 1
ATOM 1319 N N . TYR A 1 170 ? 5.487 0.917 -3.418 1.00 92.31 170 TYR A N 1
ATOM 1320 C CA . TYR A 1 170 ? 5.372 1.802 -2.264 1.00 92.31 170 TYR A CA 1
ATOM 1321 C C . TYR A 1 170 ? 5.407 1.009 -0.950 1.00 92.31 170 TYR A C 1
ATOM 1323 O O . TYR A 1 170 ? 4.663 0.030 -0.829 1.00 92.31 170 TYR A O 1
ATOM 1331 N N . PRO A 1 171 ? 6.250 1.392 0.023 1.00 93.88 171 PRO A N 1
ATOM 1332 C CA . PRO A 1 171 ? 6.441 0.618 1.241 1.00 93.88 171 PRO A CA 1
ATOM 1333 C C . PRO A 1 171 ? 5.346 0.898 2.276 1.00 93.88 171 PRO A C 1
ATOM 1335 O O . PRO A 1 171 ? 5.053 2.045 2.618 1.00 93.88 171 PRO A O 1
ATOM 1338 N N . PHE A 1 172 ? 4.795 -0.171 2.839 1.00 93.44 172 PHE A N 1
ATOM 1339 C CA . PHE A 1 172 ? 3.868 -0.134 3.962 1.00 93.44 172 PHE A CA 1
ATOM 1340 C C . PHE A 1 172 ? 4.307 -1.123 5.034 1.00 93.44 172 PHE A C 1
ATOM 1342 O O . PHE A 1 172 ? 4.645 -2.273 4.743 1.00 93.44 172 PHE A O 1
ATOM 1349 N N . TRP A 1 173 ? 4.236 -0.690 6.286 1.00 95.38 173 TRP A N 1
ATOM 1350 C CA . TRP A 1 173 ? 4.287 -1.590 7.425 1.00 95.38 173 TRP A CA 1
ATOM 1351 C C . TRP A 1 173 ? 2.885 -2.107 7.719 1.00 95.38 173 TRP A C 1
ATOM 1353 O O . TRP A 1 173 ? 1.937 -1.332 7.841 1.00 95.38 173 TRP A O 1
ATOM 1363 N N . ILE A 1 174 ? 2.745 -3.422 7.834 1.00 93.69 174 ILE A N 1
ATOM 1364 C CA . ILE A 1 174 ? 1.460 -4.073 8.084 1.00 93.69 174 ILE A CA 1
ATOM 1365 C C . ILE A 1 174 ? 1.580 -4.903 9.346 1.00 93.69 174 ILE A C 1
ATOM 1367 O O . ILE A 1 174 ? 2.522 -5.680 9.498 1.00 93.69 174 ILE A O 1
ATOM 1371 N N . THR A 1 175 ? 0.600 -4.771 10.231 1.00 93.69 175 THR A N 1
ATOM 1372 C CA . THR A 1 175 ? 0.438 -5.685 11.356 1.00 93.69 175 THR A CA 1
ATOM 1373 C C . THR A 1 175 ? -1.033 -5.995 11.594 1.00 93.69 175 THR A C 1
ATOM 1375 O O . THR A 1 175 ? -1.940 -5.258 11.192 1.00 93.69 175 THR A O 1
ATOM 1378 N N . GLN A 1 176 ? -1.267 -7.136 12.222 1.00 92.50 176 GLN A N 1
ATOM 1379 C CA . GLN A 1 176 ? -2.577 -7.535 12.700 1.00 92.50 176 GLN A CA 1
ATOM 1380 C C . GLN A 1 176 ? -2.665 -7.262 14.192 1.00 92.50 176 GLN A C 1
ATOM 1382 O O . GLN A 1 176 ? -1.671 -7.356 14.911 1.00 92.50 176 GLN A O 1
ATOM 1387 N N . TYR A 1 177 ? -3.861 -6.940 14.660 1.00 90.31 177 TYR A N 1
ATOM 1388 C CA . TYR A 1 177 ? -4.105 -6.720 16.072 1.00 90.31 177 TYR A CA 1
ATOM 1389 C C . TYR A 1 177 ? -5.387 -7.404 16.527 1.00 90.31 177 TYR A C 1
ATOM 1391 O O . TYR A 1 177 ? -6.385 -7.439 15.800 1.00 90.31 177 TYR A O 1
ATOM 1399 N N . LEU A 1 178 ? -5.362 -7.947 17.741 1.00 88.38 178 LEU A N 1
ATOM 1400 C CA . LEU A 1 178 ? -6.533 -8.520 18.389 1.00 88.38 178 LEU A CA 1
ATOM 1401 C C . LEU A 1 178 ? -7.145 -7.478 19.322 1.00 88.38 178 LEU A C 1
ATOM 1403 O O . LEU A 1 178 ? -6.481 -6.960 20.217 1.00 88.38 178 LEU A O 1
ATOM 1407 N N . TYR A 1 179 ? -8.427 -7.177 19.124 1.00 85.69 179 TYR A N 1
ATOM 1408 C CA . TYR A 1 179 ? -9.187 -6.330 20.037 1.00 85.69 179 TYR A CA 1
ATOM 1409 C C . TYR A 1 179 ? -10.606 -6.868 20.198 1.00 85.69 179 TYR A C 1
ATOM 1411 O O . TYR A 1 179 ? -11.313 -7.088 19.214 1.00 85.69 179 TYR A O 1
ATOM 1419 N N . ARG A 1 180 ? -11.025 -7.105 21.449 1.00 81.56 180 ARG A N 1
ATOM 1420 C CA . ARG A 1 180 ? -12.348 -7.671 21.794 1.00 81.56 180 ARG A CA 1
ATOM 1421 C C . ARG A 1 180 ? -12.680 -8.958 21.021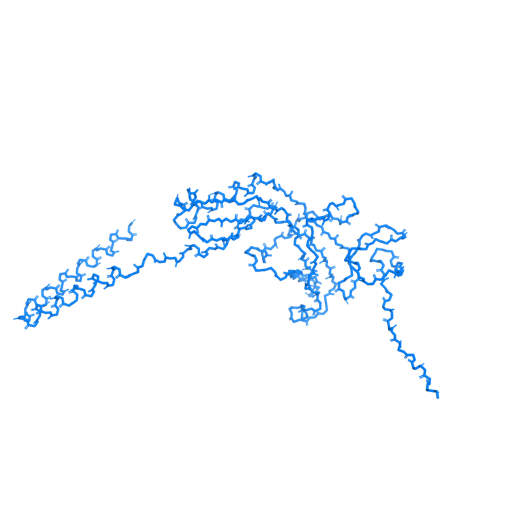 1.00 81.56 180 ARG A C 1
ATOM 1423 O O . ARG A 1 180 ? -13.796 -9.141 20.543 1.00 81.56 180 ARG A O 1
ATOM 1430 N N . GLY A 1 181 ? -11.686 -9.834 20.869 1.00 83.38 181 GLY A N 1
ATOM 1431 C CA . GLY A 1 181 ? -11.839 -11.107 20.159 1.00 83.38 181 GLY A CA 1
ATOM 1432 C C . GLY A 1 181 ? -11.963 -10.985 18.636 1.00 83.38 181 GLY A C 1
ATOM 1433 O O . GLY A 1 181 ? -12.266 -11.979 17.984 1.00 83.38 181 GLY A O 1
ATOM 1434 N N . ARG A 1 182 ? -11.738 -9.797 18.053 1.00 84.69 182 ARG A N 1
ATOM 1435 C CA . ARG A 1 182 ? -11.702 -9.591 16.599 1.00 84.69 182 ARG A CA 1
ATOM 1436 C C . ARG A 1 182 ? -10.285 -9.295 16.135 1.00 84.69 182 ARG A C 1
ATOM 1438 O O . ARG A 1 182 ? -9.627 -8.406 16.679 1.00 84.69 182 ARG A O 1
ATOM 1445 N N . LEU A 1 183 ? -9.844 -10.046 15.131 1.00 88.00 183 LEU A N 1
ATOM 1446 C CA . LEU A 1 183 ? -8.581 -9.816 14.446 1.00 88.00 183 LEU A CA 1
ATOM 1447 C C . LEU A 1 183 ? -8.795 -8.746 13.380 1.00 88.00 183 LEU A C 1
ATOM 1449 O O . LEU A 1 183 ? -9.614 -8.915 12.479 1.00 88.00 183 LEU A O 1
ATOM 1453 N N . ASN A 1 184 ? -8.058 -7.654 13.492 1.00 88.75 184 ASN A N 1
ATOM 1454 C CA . ASN A 1 184 ? -8.124 -6.526 12.578 1.00 88.75 184 ASN A CA 1
ATOM 1455 C C . ASN A 1 184 ? -6.738 -6.263 11.995 1.00 88.75 184 ASN A C 1
ATOM 1457 O O . ASN A 1 184 ? -5.727 -6.724 12.522 1.00 88.75 184 ASN A O 1
ATOM 1461 N N . THR A 1 185 ? -6.686 -5.513 10.897 1.00 90.00 185 THR A N 1
ATOM 1462 C CA . THR A 1 185 ? -5.424 -5.120 10.262 1.00 90.00 185 THR A CA 1
ATOM 1463 C C . THR A 1 185 ? -5.231 -3.618 10.385 1.00 90.00 185 THR A C 1
ATOM 1465 O O . THR A 1 185 ? -6.166 -2.833 10.199 1.00 90.00 185 THR A O 1
ATOM 1468 N N . VAL A 1 186 ? -3.999 -3.227 10.683 1.00 90.62 186 VAL A N 1
ATOM 1469 C CA . VAL A 1 186 ? -3.544 -1.845 10.622 1.00 90.62 186 VAL A CA 1
ATOM 1470 C C . VAL A 1 186 ? -2.355 -1.758 9.679 1.00 90.62 186 VAL A C 1
ATOM 1472 O O . VAL A 1 186 ? -1.508 -2.649 9.605 1.00 90.62 186 VAL A O 1
ATOM 1475 N N . THR A 1 187 ? -2.333 -0.675 8.925 1.00 92.62 187 THR A N 1
ATOM 1476 C CA . THR A 1 187 ? -1.283 -0.352 7.970 1.00 92.62 187 THR A CA 1
ATOM 1477 C C . THR A 1 187 ? -0.692 0.998 8.326 1.00 92.62 187 THR A C 1
ATOM 1479 O O . THR A 1 187 ? -1.405 1.909 8.752 1.00 92.62 187 THR A O 1
ATOM 1482 N N . VAL A 1 188 ? 0.613 1.124 8.157 1.00 93.31 188 VAL A N 1
ATOM 1483 C CA . VAL A 1 188 ? 1.347 2.367 8.353 1.00 93.31 188 VAL A CA 1
ATOM 1484 C C . VAL A 1 188 ? 2.104 2.645 7.070 1.00 93.31 188 VAL A C 1
ATOM 1486 O O . VAL A 1 188 ? 2.836 1.789 6.572 1.00 93.31 188 VAL A O 1
ATOM 1489 N N . ASP A 1 189 ? 1.919 3.839 6.527 1.00 92.62 189 ASP A N 1
ATOM 1490 C CA . ASP A 1 189 ? 2.761 4.339 5.449 1.00 92.62 189 ASP A CA 1
ATOM 1491 C C . ASP A 1 189 ? 4.201 4.441 5.970 1.00 92.62 189 ASP A C 1
ATOM 1493 O O . ASP A 1 189 ? 4.495 5.210 6.889 1.00 92.62 189 ASP A O 1
ATOM 1497 N N . ALA A 1 190 ? 5.103 3.636 5.402 1.00 93.50 190 ALA A N 1
ATOM 1498 C CA . ALA A 1 190 ? 6.476 3.522 5.886 1.00 93.50 190 ALA A CA 1
ATOM 1499 C C . ALA A 1 190 ? 7.335 4.755 5.557 1.00 93.50 190 ALA A C 1
ATOM 1501 O O . ALA A 1 190 ? 8.525 4.772 5.862 1.00 93.50 190 ALA A O 1
ATOM 1502 N N . THR A 1 191 ? 6.763 5.770 4.909 1.00 91.31 191 THR A N 1
ATOM 1503 C CA . THR A 1 191 ? 7.466 6.980 4.483 1.00 91.31 191 THR A CA 1
ATOM 1504 C C . THR A 1 191 ? 7.111 8.190 5.339 1.00 91.31 191 THR A C 1
ATOM 1506 O O . THR A 1 191 ? 7.985 9.010 5.600 1.00 91.31 191 THR A O 1
ATOM 1509 N N . ASN A 1 192 ? 5.860 8.298 5.797 1.00 89.75 192 ASN A N 1
ATOM 1510 C CA . ASN A 1 192 ? 5.374 9.443 6.580 1.00 89.75 192 ASN A CA 1
ATOM 1511 C C . ASN A 1 192 ? 4.758 9.056 7.939 1.00 89.75 192 ASN A C 1
ATOM 1513 O O . ASN A 1 192 ? 4.419 9.939 8.724 1.00 89.75 192 ASN A O 1
ATOM 1517 N N . GLY A 1 193 ? 4.588 7.762 8.228 1.00 90.38 193 GLY A N 1
ATOM 1518 C CA . GLY A 1 193 ? 4.040 7.279 9.499 1.00 90.38 193 GLY A CA 1
ATOM 1519 C C . GLY A 1 193 ? 2.529 7.421 9.626 1.00 90.38 193 GLY A C 1
ATOM 1520 O O . GLY A 1 193 ? 1.975 7.209 10.705 1.00 90.38 193 GLY A O 1
ATOM 1521 N N . LYS A 1 194 ? 1.827 7.774 8.545 1.00 90.62 194 LYS A N 1
ATOM 1522 C CA . LYS A 1 194 ? 0.372 7.880 8.547 1.00 90.62 194 LYS A CA 1
ATOM 1523 C C . LYS A 1 194 ? -0.233 6.496 8.738 1.00 90.62 194 LYS A C 1
ATOM 1525 O O . LYS A 1 194 ? -0.089 5.603 7.903 1.00 90.62 194 LYS A O 1
ATOM 1530 N N . VAL A 1 195 ? -0.949 6.344 9.844 1.00 90.38 195 VAL A N 1
ATOM 1531 C CA . VAL A 1 195 ? -1.615 5.096 10.209 1.00 90.38 195 VAL A CA 1
ATOM 1532 C C . VAL A 1 195 ? -3.012 5.058 9.605 1.00 90.38 195 VAL A C 1
ATOM 1534 O O . VAL A 1 195 ? -3.784 6.012 9.704 1.00 90.38 195 VAL A O 1
ATOM 1537 N N . SER A 1 196 ? -3.345 3.933 8.986 1.00 88.06 196 SER A N 1
ATOM 1538 C CA . SER A 1 196 ? -4.687 3.602 8.526 1.00 88.06 196 SER A CA 1
ATOM 1539 C C . SER A 1 196 ? -5.048 2.216 9.042 1.00 88.06 196 SER A C 1
ATOM 1541 O O . SER A 1 196 ? -4.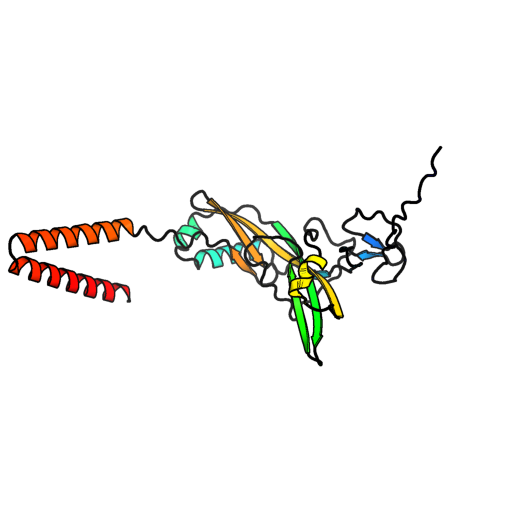412 1.223 8.693 1.00 88.06 196 SER A O 1
ATOM 1543 N N . GLY A 1 197 ? -6.070 2.142 9.885 1.00 82.25 197 GLY A N 1
ATOM 1544 C CA . GLY A 1 197 ? -6.582 0.889 10.429 1.00 82.25 197 GLY A CA 1
ATOM 1545 C C . GLY A 1 197 ? -8.051 0.713 10.100 1.00 82.25 197 GLY A C 1
ATOM 1546 O O . GLY A 1 197 ? -8.753 1.689 9.823 1.00 82.25 197 GLY A O 1
ATOM 1547 N N . ASP A 1 198 ? -8.516 -0.533 10.132 1.00 72.75 198 ASP A N 1
ATOM 1548 C CA . ASP A 1 198 ? -9.949 -0.787 10.131 1.00 72.75 198 ASP A CA 1
ATOM 1549 C C . ASP A 1 198 ? -10.521 -0.267 11.457 1.00 72.75 198 ASP A C 1
ATOM 1551 O O . ASP A 1 198 ? -10.263 -0.814 12.530 1.00 72.75 198 ASP A O 1
ATOM 1555 N N . LEU A 1 199 ? -11.241 0.853 11.375 1.00 61.41 199 LEU A N 1
ATOM 1556 C CA . LEU A 1 199 ? -11.930 1.500 12.487 1.00 61.41 199 LEU A CA 1
ATOM 1557 C C . LEU A 1 199 ? -13.298 0.854 12.744 1.00 61.41 199 LEU A C 1
ATOM 1559 O O . LEU A 1 199 ? -14.159 1.475 13.361 1.00 61.41 199 LEU A O 1
ATOM 1563 N N . SER A 1 200 ? -13.522 -0.403 12.347 1.00 52.38 200 SER A N 1
ATOM 1564 C CA . SER A 1 200 ? -14.706 -1.185 12.739 1.00 52.38 200 SER A CA 1
ATOM 1565 C C . SER A 1 200 ? -14.921 -1.262 14.268 1.00 52.38 200 SER A C 1
ATOM 1567 O O . SER A 1 200 ? -15.993 -1.649 14.735 1.00 52.38 200 SER A O 1
ATOM 1569 N N . VAL A 1 201 ? -13.948 -0.791 15.055 1.00 50.62 201 VAL A N 1
ATOM 1570 C CA . VAL A 1 201 ? -14.024 -0.501 16.494 1.00 50.62 201 VAL A CA 1
ATOM 1571 C C . VAL A 1 201 ? -14.901 0.724 16.850 1.00 50.62 201 VAL A C 1
ATOM 1573 O O . VAL A 1 201 ? -15.435 0.792 17.957 1.00 50.62 201 VAL A O 1
ATOM 1576 N N . GLU A 1 202 ? -15.110 1.692 15.951 1.00 49.41 202 GLU A N 1
ATOM 1577 C CA . GLU A 1 202 ? -15.736 2.991 16.263 1.00 49.41 202 GLU A CA 1
ATOM 1578 C C . GLU A 1 202 ? -17.260 2.966 16.469 1.00 49.41 202 GLU A C 1
ATOM 1580 O O . GLU A 1 202 ? -17.823 3.953 16.958 1.00 49.41 202 GLU A O 1
ATOM 1585 N N . VAL A 1 203 ? -17.963 1.873 16.153 1.00 47.47 203 VAL A N 1
ATOM 1586 C CA . VAL A 1 203 ? -19.438 1.868 16.202 1.00 47.47 203 VAL A CA 1
ATOM 1587 C C . VAL A 1 203 ? -20.034 0.601 16.809 1.00 47.47 203 VAL A C 1
ATOM 1589 O O . VAL A 1 203 ? -21.092 0.144 16.391 1.00 47.47 203 VAL A O 1
ATOM 1592 N N . GLU A 1 204 ? -19.493 0.111 17.920 1.00 47.44 204 GLU A N 1
ATOM 1593 C CA . GLU A 1 204 ? -20.433 -0.334 18.954 1.00 47.44 204 GLU A CA 1
ATOM 1594 C C . GLU A 1 204 ? -20.908 0.918 19.688 1.00 47.44 204 GLU A C 1
ATOM 1596 O O . GLU A 1 204 ? -20.395 1.309 20.739 1.00 47.44 204 GLU A O 1
ATOM 1601 N N . ARG A 1 205 ? -21.899 1.600 19.078 1.00 49.09 205 ARG A N 1
ATOM 1602 C CA . ARG A 1 205 ? -22.798 2.514 19.797 1.00 49.09 205 ARG A CA 1
ATOM 1603 C C . ARG A 1 205 ? -23.077 1.827 21.127 1.00 49.09 205 ARG A C 1
ATOM 1605 O O . ARG A 1 205 ? -23.691 0.762 21.095 1.00 49.09 205 ARG A O 1
ATOM 1612 N N . LYS A 1 206 ? -22.643 2.413 22.259 1.00 51.41 206 LYS A N 1
ATOM 1613 C CA . LYS A 1 206 ? -23.187 2.079 23.590 1.00 51.41 206 LYS A CA 1
ATOM 1614 C C . LYS A 1 206 ? -24.659 1.796 23.358 1.00 51.41 206 LYS A C 1
ATOM 1616 O O . LYS A 1 206 ? -25.337 2.708 22.868 1.00 51.41 206 LYS A O 1
ATOM 1621 N N . SER A 1 207 ? -25.067 0.535 23.530 1.00 55.34 207 SER A N 1
ATOM 1622 C CA . SER A 1 207 ? -26.349 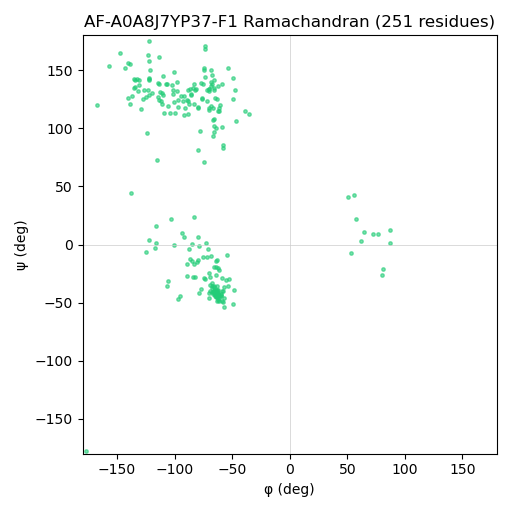0.072 23.012 1.00 55.34 207 SER A CA 1
ATOM 1623 C C . SER A 1 207 ? -27.390 1.091 23.452 1.00 55.34 207 SER A C 1
ATOM 1625 O O . SER A 1 207 ? -27.429 1.481 24.614 1.00 55.34 207 SER A O 1
ATOM 1627 N N . GLN A 1 208 ? -28.154 1.657 22.517 1.00 62.41 208 GLN A N 1
ATOM 1628 C CA . GLN A 1 208 ? -29.164 2.652 22.895 1.00 62.41 208 GLN A CA 1
ATOM 1629 C C . GLN A 1 208 ? -30.330 1.989 23.644 1.00 62.41 208 GLN A C 1
ATOM 1631 O O . GLN A 1 208 ? -31.203 2.680 24.151 1.00 62.41 208 GLN A O 1
ATOM 1636 N N . LEU A 1 209 ? -30.302 0.658 23.761 1.00 73.38 209 LEU A N 1
ATOM 1637 C CA . LEU A 1 209 ? -31.259 -0.199 24.448 1.00 73.38 209 LEU A CA 1
ATOM 1638 C C . LEU A 1 209 ? -31.600 0.245 25.880 1.00 73.38 209 LEU A C 1
ATOM 1640 O O . LEU A 1 209 ? -32.785 0.415 26.136 1.00 73.38 209 LEU A O 1
ATOM 1644 N N . PRO A 1 210 ? -30.652 0.514 26.802 1.00 76.19 210 PRO A N 1
ATOM 1645 C CA . PRO A 1 210 ? -30.982 0.966 28.152 1.00 76.19 210 PRO A CA 1
ATOM 1646 C C . PRO A 1 210 ? -31.640 2.349 28.144 1.00 76.19 210 PRO A C 1
ATOM 1648 O O . PRO A 1 210 ? -32.552 2.606 28.923 1.00 76.19 210 PRO A O 1
ATOM 1651 N N . LEU A 1 211 ? -31.210 3.235 27.236 1.00 77.88 211 LEU A N 1
ATOM 1652 C CA . LEU A 1 211 ? -31.775 4.578 27.105 1.00 77.88 211 LEU A CA 1
ATOM 1653 C C . LEU A 1 211 ? -33.199 4.528 26.531 1.00 77.88 211 LEU A C 1
ATOM 1655 O O . LEU A 1 211 ? -34.083 5.229 27.014 1.00 77.88 211 LEU A O 1
ATOM 1659 N N . MET A 1 212 ? -33.433 3.675 25.532 1.00 80.19 212 MET A N 1
ATOM 1660 C CA . MET A 1 212 ? -34.756 3.456 24.951 1.00 80.19 212 MET A CA 1
ATOM 1661 C C . MET A 1 212 ? -35.694 2.741 25.922 1.00 80.19 212 MET A C 1
ATOM 1663 O O . MET A 1 212 ? -36.847 3.142 26.040 1.00 80.19 212 MET A O 1
ATOM 1667 N N . ALA A 1 213 ? -35.201 1.753 26.672 1.00 83.00 213 ALA A N 1
ATOM 1668 C CA . ALA A 1 213 ? -35.962 1.093 27.727 1.00 83.00 213 ALA A CA 1
ATOM 1669 C C . ALA A 1 213 ? -36.373 2.088 28.824 1.00 83.00 213 ALA A C 1
ATOM 1671 O O . ALA A 1 213 ? -37.542 2.136 29.197 1.00 83.00 213 ALA A O 1
ATOM 1672 N N . ALA A 1 214 ? -35.453 2.944 29.281 1.00 83.31 214 ALA A N 1
ATOM 1673 C CA . ALA A 1 214 ? -35.768 3.991 30.252 1.00 83.31 214 ALA A CA 1
ATOM 1674 C C . ALA A 1 214 ? -36.808 4.987 29.709 1.00 83.31 214 ALA A C 1
ATOM 1676 O O . ALA A 1 214 ? -37.770 5.312 30.403 1.00 83.31 214 ALA A O 1
ATOM 1677 N N . GLY A 1 215 ? -36.659 5.425 28.454 1.00 85.25 215 GLY A N 1
ATOM 1678 C CA . GLY A 1 215 ? -37.635 6.296 27.794 1.00 85.25 215 GLY A CA 1
ATOM 1679 C C . GLY A 1 215 ? -39.023 5.659 27.701 1.00 85.25 215 GLY A C 1
ATOM 1680 O O . GLY A 1 215 ? -40.018 6.303 28.028 1.00 85.25 215 GLY A O 1
ATOM 1681 N N . PHE A 1 216 ? -39.095 4.377 27.334 1.00 87.12 216 PHE A N 1
ATOM 1682 C CA . PHE A 1 216 ? -40.351 3.633 27.253 1.00 87.12 216 PHE A CA 1
ATOM 1683 C C . PHE A 1 216 ? -41.053 3.522 28.612 1.00 87.12 216 PHE A C 1
ATOM 1685 O O . PHE A 1 216 ? -42.263 3.736 28.696 1.00 87.12 216 PHE A O 1
ATOM 1692 N N . VAL A 1 217 ? -40.304 3.247 29.685 1.00 88.56 217 VAL A N 1
ATOM 1693 C CA . VAL A 1 217 ? -40.850 3.176 31.051 1.00 88.56 217 VAL A CA 1
ATOM 1694 C C . VAL A 1 217 ? -41.410 4.529 31.487 1.00 88.56 217 VAL A C 1
ATOM 1696 O O . VAL A 1 217 ? -42.527 4.584 31.998 1.00 88.56 217 VAL A O 1
ATOM 1699 N N . ILE A 1 218 ? -40.682 5.624 31.241 1.00 85.88 218 ILE A N 1
ATOM 1700 C CA . ILE A 1 218 ? -41.136 6.976 31.595 1.00 85.88 218 ILE A CA 1
ATOM 1701 C C . ILE A 1 218 ? -42.419 7.326 30.834 1.00 85.88 218 ILE A C 1
ATOM 1703 O O . ILE A 1 218 ? -43.390 7.762 31.451 1.00 85.88 218 ILE A O 1
ATOM 1707 N N . ILE A 1 219 ? -42.461 7.098 29.518 1.00 85.44 219 ILE A N 1
ATOM 1708 C CA . ILE A 1 219 ? -43.643 7.401 28.695 1.00 85.44 219 ILE A CA 1
ATOM 1709 C C . ILE A 1 219 ? -44.849 6.568 29.151 1.00 85.44 219 ILE A C 1
ATOM 1711 O O . ILE A 1 219 ? -45.939 7.113 29.318 1.00 85.44 219 ILE A O 1
ATOM 1715 N N . SER A 1 220 ? -44.649 5.277 29.423 1.00 85.94 220 SER A N 1
ATOM 1716 C CA . SER A 1 220 ? -45.717 4.374 29.871 1.00 85.94 220 SER A CA 1
ATOM 1717 C C . SER A 1 220 ? -46.277 4.780 31.238 1.00 85.94 220 SER A C 1
ATOM 1719 O O . SER A 1 220 ? -47.493 4.867 31.403 1.00 85.94 220 SER A O 1
ATOM 1721 N N . ALA A 1 221 ? -45.408 5.099 32.204 1.00 83.50 221 ALA A N 1
ATOM 1722 C CA . ALA A 1 221 ? -45.821 5.589 33.519 1.00 83.50 221 ALA A CA 1
ATOM 1723 C C . ALA A 1 221 ? -46.575 6.926 33.423 1.00 83.50 221 ALA A C 1
ATOM 1725 O O . ALA A 1 221 ? -47.601 7.109 34.078 1.00 83.50 221 ALA A O 1
ATOM 1726 N N . SER A 1 222 ? -46.107 7.837 32.564 1.00 75.25 222 SER A N 1
ATOM 1727 C CA . SER A 1 222 ? -46.761 9.131 32.326 1.00 75.25 222 SER A CA 1
ATOM 1728 C C . SER A 1 222 ? -48.160 8.953 31.731 1.00 75.25 222 SER A C 1
ATOM 1730 O O . SER A 1 222 ? -49.110 9.585 32.190 1.00 75.25 222 SER A O 1
ATOM 1732 N N . GLY A 1 223 ? -48.304 8.063 30.743 1.00 76.31 223 GLY A N 1
ATOM 1733 C CA . GLY A 1 223 ? -49.593 7.746 30.126 1.00 76.31 223 GLY A CA 1
ATOM 1734 C C . GLY A 1 223 ? -50.574 7.102 31.108 1.00 76.31 223 GLY A C 1
ATOM 1735 O O . GLY A 1 223 ? -51.750 7.459 31.131 1.00 76.31 223 GLY A O 1
ATOM 1736 N N . PHE A 1 224 ? -50.089 6.214 31.979 1.00 80.38 224 PHE A N 1
ATOM 1737 C CA . PHE A 1 224 ? -50.910 5.590 33.018 1.00 80.38 224 PHE A CA 1
ATOM 1738 C C . PHE A 1 224 ? -51.384 6.597 34.080 1.00 80.38 224 PHE A C 1
ATOM 1740 O O . PHE A 1 224 ? -52.552 6.593 34.464 1.00 80.38 224 PHE A O 1
ATOM 1747 N N . LEU A 1 225 ? -50.517 7.520 34.508 1.00 74.88 225 LEU A N 1
ATOM 1748 C CA . LEU A 1 225 ? -50.899 8.617 35.408 1.00 74.88 225 LEU A CA 1
ATOM 1749 C C . LEU A 1 225 ? -51.922 9.562 34.765 1.00 74.88 225 LEU A C 1
ATOM 1751 O O . LEU A 1 225 ? -52.871 9.975 35.429 1.00 74.88 225 LEU A O 1
ATOM 1755 N N . ALA A 1 226 ? -51.771 9.862 33.471 1.00 72.38 226 ALA A N 1
ATOM 1756 C CA . ALA A 1 226 ? -52.738 10.658 32.718 1.00 72.38 226 ALA A CA 1
ATOM 1757 C C . ALA A 1 226 ? -54.115 9.985 32.628 1.00 72.38 226 ALA A C 1
ATOM 1759 O O . ALA A 1 226 ? -55.131 10.674 32.695 1.00 72.38 226 ALA A O 1
ATOM 1760 N N . TYR A 1 227 ? -54.147 8.653 32.520 1.00 76.50 227 TYR A N 1
ATOM 1761 C CA . TYR A 1 227 ? -55.381 7.867 32.526 1.00 76.50 227 TYR A CA 1
ATOM 1762 C C . TYR A 1 227 ? -56.119 7.940 33.873 1.00 76.50 227 TYR A C 1
ATOM 1764 O O . TYR A 1 227 ? -57.339 8.076 33.892 1.00 76.50 227 TYR A O 1
ATOM 1772 N N . ILE A 1 228 ? -55.397 7.901 35.000 1.00 81.81 228 ILE A N 1
ATOM 1773 C CA . ILE A 1 228 ? -55.991 7.993 36.350 1.00 81.81 228 ILE A CA 1
ATOM 1774 C C . ILE A 1 228 ? -56.448 9.425 36.673 1.00 81.81 228 ILE A C 1
ATOM 1776 O O . ILE A 1 228 ? -57.417 9.623 37.405 1.00 81.81 228 ILE A O 1
ATOM 1780 N N . GLY A 1 229 ? -55.794 10.439 36.106 1.00 81.00 229 GLY A N 1
ATOM 1781 C CA . GLY A 1 229 ? -56.233 11.821 36.224 1.00 81.00 229 GLY A CA 1
ATOM 1782 C C . GLY A 1 229 ? -55.512 12.734 35.244 1.00 81.00 229 GLY A C 1
ATOM 1783 O O . GLY A 1 229 ? -54.295 12.913 35.322 1.00 81.00 229 GLY A O 1
ATOM 1784 N N . ALA A 1 230 ? -56.280 13.377 34.361 1.00 73.06 230 ALA A N 1
ATOM 1785 C CA . ALA A 1 230 ? -55.751 14.222 33.290 1.00 73.06 230 ALA A CA 1
ATOM 1786 C C . ALA A 1 230 ? -54.794 15.319 33.800 1.00 73.06 230 ALA A C 1
ATOM 1788 O O . ALA A 1 230 ? -53.779 15.601 33.166 1.00 73.06 230 ALA A O 1
ATOM 1789 N N . LEU A 1 231 ? -55.068 15.888 34.982 1.00 74.56 231 LEU A N 1
ATOM 1790 C CA . LEU A 1 231 ? -54.227 16.925 35.586 1.00 74.56 231 LEU A CA 1
ATOM 1791 C C . LEU A 1 231 ? -52.843 16.392 36.005 1.00 74.56 231 LEU A C 1
ATOM 1793 O O . LEU A 1 231 ? -51.829 17.047 35.771 1.00 74.56 231 LEU A O 1
ATOM 1797 N N . TYR A 1 232 ? -52.785 15.182 36.573 1.00 73.75 232 TYR A N 1
ATOM 1798 C CA . TYR A 1 232 ? -51.528 14.541 36.976 1.00 73.75 232 TYR A CA 1
ATOM 1799 C C . TYR A 1 232 ? -50.689 14.125 35.763 1.00 73.75 232 TYR A C 1
ATOM 1801 O O . TYR A 1 232 ? -49.464 14.248 35.790 1.00 73.75 232 TYR A O 1
ATOM 1809 N N . GLY A 1 233 ? -51.347 13.715 34.675 1.00 70.00 233 GLY A N 1
ATOM 1810 C CA . GLY A 1 233 ? -50.699 13.422 33.398 1.00 70.00 233 GLY A CA 1
ATOM 1811 C C . GLY A 1 233 ? -49.946 14.614 32.813 1.00 70.00 233 GLY A C 1
ATOM 1812 O O . GLY A 1 233 ? -48.774 14.493 32.459 1.00 70.00 233 GLY A O 1
ATOM 1813 N N . VAL A 1 234 ? -50.588 15.786 32.758 1.00 75.81 234 VAL A N 1
ATOM 1814 C CA . VAL A 1 234 ? -49.969 17.005 32.206 1.00 75.81 234 VAL A CA 1
ATOM 1815 C C . VAL A 1 234 ? -48.752 17.435 33.032 1.00 75.81 234 VAL A C 1
ATOM 1817 O O . VAL A 1 234 ? -47.713 17.769 32.460 1.00 75.81 234 VAL A O 1
ATOM 1820 N N . ILE A 1 235 ? -48.838 17.363 34.365 1.00 79.00 235 ILE A N 1
ATOM 1821 C CA . ILE A 1 235 ? -47.724 17.716 35.260 1.00 79.00 235 ILE A CA 1
ATOM 1822 C C . ILE A 1 235 ? -46.539 16.754 35.069 1.00 79.00 235 ILE A C 1
ATOM 1824 O O . ILE A 1 235 ? -45.394 17.199 34.981 1.00 79.00 235 ILE A O 1
ATOM 1828 N N . ALA A 1 236 ? -46.795 15.448 34.944 1.00 75.75 236 ALA A N 1
ATOM 1829 C CA . ALA A 1 236 ? -45.748 14.445 34.737 1.00 75.75 236 ALA A CA 1
ATOM 1830 C C . ALA A 1 236 ? -45.035 14.597 33.378 1.00 75.75 236 ALA A C 1
ATOM 1832 O O . ALA A 1 236 ? -43.805 14.502 33.301 1.00 75.75 236 ALA A O 1
ATOM 1833 N N . VAL A 1 237 ? -45.783 14.887 32.308 1.00 78.75 237 VAL A N 1
ATOM 1834 C CA . VAL A 1 237 ? -45.217 15.134 30.970 1.00 78.75 237 VAL A CA 1
ATOM 1835 C C . VAL A 1 237 ? -44.384 16.420 30.951 1.00 78.75 237 VAL A C 1
ATOM 1837 O O . VAL A 1 237 ? -43.272 16.428 30.423 1.00 78.75 237 VAL A O 1
ATOM 1840 N N . ALA A 1 238 ? -44.864 17.495 31.580 1.00 80.50 238 ALA A N 1
ATOM 1841 C CA . ALA A 1 238 ? -44.108 18.742 31.671 1.00 80.50 238 ALA A CA 1
ATOM 1842 C C . ALA A 1 238 ? -42.797 18.563 32.463 1.00 80.50 238 ALA A C 1
ATOM 1844 O O . ALA A 1 238 ? -41.738 19.006 32.017 1.00 80.50 238 ALA A O 1
ATOM 1845 N N . ALA A 1 239 ? -42.836 17.860 33.599 1.00 83.12 239 ALA A N 1
ATOM 1846 C CA . ALA A 1 239 ? -41.655 17.617 34.428 1.00 83.12 239 ALA A CA 1
ATOM 1847 C C . ALA A 1 239 ? -40.591 16.766 33.711 1.00 83.12 239 ALA A C 1
ATOM 1849 O O . ALA A 1 239 ? -39.397 17.075 33.763 1.00 83.12 239 ALA A O 1
ATOM 1850 N N . SER A 1 240 ? -41.015 15.717 33.002 1.00 79.81 240 SER A N 1
ATOM 1851 C CA . SER A 1 240 ? -40.109 14.852 32.238 1.00 79.81 240 SER A CA 1
ATOM 1852 C C . SER A 1 240 ? -39.468 15.577 31.047 1.00 79.81 240 SER A C 1
ATOM 1854 O O . SER A 1 240 ? -38.270 15.407 30.811 1.00 79.81 240 SER A O 1
ATOM 1856 N N . ALA A 1 241 ? -40.202 16.462 30.363 1.00 81.50 241 ALA A N 1
ATOM 1857 C CA . ALA A 1 241 ? -39.650 17.310 29.304 1.00 81.50 241 ALA A CA 1
ATOM 1858 C C . ALA A 1 241 ? -38.577 18.283 29.829 1.00 81.50 241 ALA A C 1
ATOM 1860 O O . ALA A 1 241 ? -37.505 18.398 29.233 1.00 81.50 241 ALA A O 1
ATOM 1861 N N . VAL A 1 242 ? -38.816 18.934 30.974 1.00 89.00 242 VAL A N 1
ATOM 1862 C CA . VAL A 1 242 ? -37.847 19.856 31.596 1.00 89.00 242 VAL A CA 1
ATOM 1863 C C . VAL A 1 242 ? -36.568 19.126 32.011 1.00 89.00 242 VAL A C 1
ATOM 1865 O O . VAL A 1 242 ? -35.469 19.594 31.713 1.00 89.00 242 VAL A O 1
ATOM 1868 N N . LEU A 1 243 ? -36.689 17.953 32.641 1.00 85.69 243 LEU A N 1
ATOM 1869 C CA . LEU A 1 243 ? -35.532 17.136 33.024 1.00 85.69 243 LEU A CA 1
ATOM 1870 C C . LEU A 1 243 ? -34.726 16.670 31.807 1.00 85.69 243 LEU A C 1
ATOM 1872 O O . LEU A 1 243 ? -33.495 16.676 31.846 1.00 85.69 243 LEU A O 1
ATOM 1876 N N . PHE A 1 244 ? -35.401 16.310 30.713 1.00 82.25 244 PHE A N 1
ATOM 1877 C CA . PHE A 1 244 ? -34.735 15.924 29.472 1.00 82.25 244 PHE A CA 1
ATOM 1878 C C . PHE A 1 244 ? -33.956 17.093 28.856 1.00 82.25 244 PHE A C 1
ATOM 1880 O O . PHE A 1 244 ? -32.793 16.927 28.479 1.00 82.25 244 PHE A O 1
ATOM 1887 N N . ILE A 1 245 ? -34.554 18.289 28.815 1.00 84.06 245 ILE A N 1
ATOM 1888 C CA . ILE A 1 245 ? -33.890 19.504 28.326 1.00 84.06 245 ILE A CA 1
ATOM 1889 C C . ILE A 1 245 ? -32.669 19.825 29.197 1.00 84.06 245 ILE A C 1
ATOM 1891 O O . ILE A 1 245 ? -31.571 19.982 28.661 1.00 84.06 245 ILE A O 1
ATOM 1895 N N . ALA A 1 246 ? -32.811 19.824 30.525 1.00 83.62 246 ALA A N 1
ATOM 1896 C CA . ALA A 1 246 ? -31.709 20.086 31.452 1.00 83.62 246 ALA A CA 1
ATOM 1897 C C . ALA A 1 246 ? -30.553 19.078 31.297 1.00 83.62 246 ALA A C 1
ATOM 1899 O O . ALA A 1 246 ? -29.384 19.465 31.246 1.00 83.62 246 ALA A O 1
ATOM 1900 N N . TYR A 1 247 ? -30.867 17.787 31.152 1.00 82.75 247 TYR A N 1
ATOM 1901 C CA . TYR A 1 247 ? -29.864 16.748 30.907 1.00 82.75 247 TYR A CA 1
ATOM 1902 C C . TYR A 1 247 ? -29.158 16.924 29.554 1.00 82.75 247 TYR A C 1
ATOM 1904 O O . TYR A 1 247 ? -27.947 16.725 29.449 1.00 82.75 247 TYR A O 1
ATOM 1912 N N . SER A 1 248 ? -29.897 17.324 28.515 1.00 76.25 248 SER A N 1
ATOM 1913 C CA . SER A 1 248 ? -29.340 17.545 27.177 1.00 76.25 248 SER A CA 1
ATOM 1914 C C . SER A 1 248 ? -28.386 18.744 27.112 1.00 76.25 248 SER A C 1
ATOM 1916 O O . SER A 1 248 ? -27.391 18.676 26.391 1.00 76.25 248 SER A O 1
ATOM 1918 N N . LEU A 1 249 ? -28.643 19.793 27.902 1.00 81.31 249 LEU A N 1
ATOM 1919 C CA . LEU A 1 249 ? -27.768 20.962 28.018 1.00 81.31 249 LEU A CA 1
ATOM 1920 C C . LEU A 1 249 ? -26.469 20.616 28.754 1.00 81.31 249 LEU A C 1
ATOM 1922 O O . LEU A 1 249 ? -25.393 20.878 28.228 1.00 81.31 249 LEU A O 1
ATOM 1926 N N . LYS A 1 250 ? -26.553 19.905 29.887 1.00 84.81 250 LYS A N 1
ATOM 1927 C CA . LYS A 1 250 ? -25.379 19.469 30.668 1.00 84.81 250 LYS A CA 1
ATOM 1928 C C . LYS A 1 250 ? -24.431 18.535 29.904 1.00 84.81 250 LYS A C 1
ATOM 1930 O O . LYS A 1 250 ? -23.278 18.388 30.277 1.00 84.81 250 LYS A O 1
ATOM 1935 N N . ARG A 1 251 ? -24.915 17.856 28.861 1.00 71.50 251 ARG A N 1
ATOM 1936 C CA . ARG A 1 251 ? -24.107 16.945 28.034 1.00 71.50 251 ARG A CA 1
ATOM 1937 C C . ARG A 1 251 ? -23.368 17.652 26.889 1.00 71.50 251 ARG A C 1
ATOM 1939 O O . ARG A 1 251 ? -22.568 17.007 26.214 1.00 71.50 251 ARG A O 1
ATOM 1946 N N . ARG A 1 252 ? -23.707 18.911 26.595 1.00 61.47 252 ARG A N 1
ATOM 1947 C CA . ARG A 1 252 ? -23.033 19.718 25.564 1.00 61.47 252 ARG A CA 1
ATOM 1948 C C . ARG A 1 252 ? -21.831 20.497 26.104 1.00 61.47 252 ARG A C 1
ATOM 1950 O O . ARG A 1 252 ? -21.027 20.937 25.289 1.00 61.47 252 ARG A O 1
ATOM 1957 N N . GLU A 1 253 ? -21.740 20.652 27.421 1.00 50.41 253 GLU A N 1
ATOM 1958 C CA . GLU A 1 253 ? -20.549 21.113 28.151 1.00 50.41 253 GLU A CA 1
ATOM 1959 C C . GLU A 1 253 ? -19.561 19.956 28.359 1.00 50.41 253 GLU A C 1
ATOM 1961 O O . GLU A 1 253 ? -18.340 20.212 28.269 1.00 50.41 253 GLU A O 1
#

Foldseek 3Di:
DDDDPDPPPVPPFAAAPPPRHTDPDDLPDQWDADPPPRQIWGQQVVHIAFEKEFDQPADQVLLVVLVLVVLCPADVSVVRSVAKDKDRKDKAWWKKKWFWADDPNDIDIDIDTLAPDPFFPPVDDDPPPTDIGTDHPPPPCPRYDRRPHGPVVCCVVVVDDGPDMYIYTFIKIKMWMDDPNDIWIKIARSHPSDITTDVPVRPPPPPCVVVVVVVVVLVVVLVVLCVVPVVSSVVSVVVVVVVVVVVVVVVVD

pLDDT: mean 80.0, std 13.48, range [38.12, 96.75]

Organism: NCBI:txid2823368

Sequence (253 aa):
MPEKSEVDANMTVVKCPSCEAPQNDEIDTDWRECQHCHCVFIYDGVGSVIPYYKEAGLSEEDAMSAIHVWASGVKGGREFSRNIEFAKMSLKYYPTFIFEKDRNGNPLVRVAAGFPSAQPGIRMIDLEGCVLKAVTNETGRENFLFPTTMPSAYSAIISVEPSSRKLIFYPFWITQYLYRGRLNTVTVDATNGKVSGDLSVEVERKSQLPLMAAGFVIISASGFLAYIGALYGVIAVAASAVLFIAYSLKRRE

Nearest PDB structures (foldseek):
  2ct7-assembly1_A  TM=4.863E-01  e=1.374E+00  Homo sapiens
  8ckb-assembly1_H005  TM=3.915E-01  e=4.995E+00  Bacteroides phage crAss001
  8ckb-assembly1_H012  TM=3.184E-01  e=7.986E+00  Bacteroides phage crAss001

Solvent-accessible surface area (backbone atoms only — not comparable to full-atom values): 14947 Å² total; per-residue (Å²): 135,82,80,84,76,81,75,81,72,80,74,77,74,45,41,38,75,85,78,61,50,78,47,91,69,74,87,86,56,74,74,42,66,34,94,85,78,65,49,38,32,31,71,52,89,83,49,52,41,59,39,29,32,43,74,63,71,48,53,74,68,56,45,51,50,36,46,53,56,51,38,52,70,40,88,64,10,75,60,49,61,73,59,55,48,72,52,78,74,43,70,36,24,45,30,29,36,37,36,33,30,78,57,95,88,44,77,47,76,45,80,44,68,13,48,95,68,88,62,48,60,73,86,72,77,86,67,81,94,62,76,70,41,74,51,48,90,85,49,84,58,93,39,53,48,76,60,76,46,47,68,76,78,42,50,80,80,59,73,57,89,61,77,42,76,45,42,35,27,44,38,28,37,36,32,43,33,40,47,94,92,42,82,45,55,37,31,26,38,20,66,80,48,54,67,22,51,68,61,82,74,73,68,74,62,75,68,59,59,66,59,51,52,52,51,51,52,53,54,51,53,31,53,52,41,25,72,79,34,63,70,56,17,54,54,46,51,54,52,54,51,52,52,51,51,54,54,57,54,66,69,75,110

Secondary structure (DSSP, 8-state):
-------------EE-TTT--EE---TT-SSEE-TTT--EEEE-SS-EE-EEEPPP-S-HHHHHHHHHHHHHHSTTHHHHTTS-EEPPPEEEEEEEEEEEEEETTEEEEEEEESS----TTTT----TTPPPEE--TTS-GGGBPP-SS-GGGGHHHH-S--SEEEEEEEEEEEEEEEETTEEEEEEEETTT--EEE--TTTT----SHHHHHHHHHHHHHHHHHHHH-HHHHHHHHHHHHHHHHHHHHHTT-

Radius of gyration: 29.71 Å; Cα contacts (8 Å, |Δi|>4): 373; chains: 1; bounding box: 79×59×80 Å

Mean predicted aligned error: 12.71 Å